Protein AF-A0A4Y2WG65-F1 (afdb_monomer)

Solvent-accessible surface area (backbone atoms only — not comparable to full-atom values): 9392 Å² total; per-residue (Å²): 101,80,72,43,67,77,36,54,84,44,70,82,43,37,71,48,78,47,67,72,40,64,34,44,64,49,28,68,67,47,48,74,24,50,44,55,61,26,27,33,40,37,37,34,46,20,55,28,43,44,71,36,76,48,39,38,38,76,36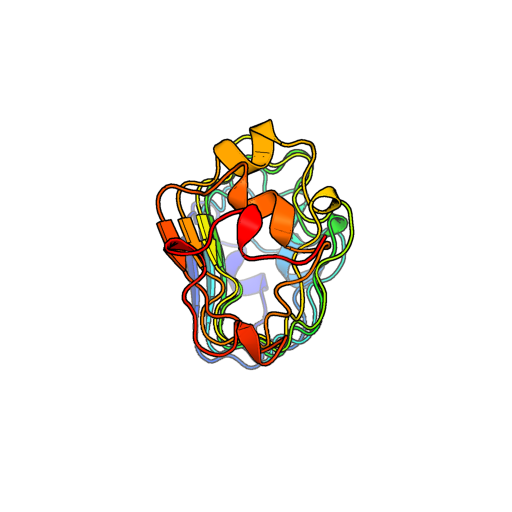,77,49,32,34,33,45,32,50,24,46,34,45,27,46,66,73,62,48,55,29,45,27,89,66,30,70,21,34,38,42,35,42,26,38,31,47,29,44,59,62,47,73,43,48,56,39,56,38,90,46,34,30,34,44,34,45,26,38,26,46,31,34,52,59,46,72,56,20,33,76,45,74,71,56,48,60,51,22,41,34,40,34,39,35,66,24,59,22,39,56,41,75,59,34,42,66,48,50,80,46,64,31,86,38,47,43,27,37,22,58,24,51,79,94,42,43,73,41,44,55,70,79,52,50,57,85,78,43,95,114

Structure (mmCIF, N/CA/C/O backbone):
data_AF-A0A4Y2WG65-F1
#
_entry.id   AF-A0A4Y2WG65-F1
#
loop_
_atom_site.group_PDB
_atom_site.id
_atom_site.type_symbol
_atom_site.label_atom_id
_atom_site.label_alt_id
_atom_site.label_comp_id
_atom_site.label_asym_id
_atom_site.label_entity_id
_atom_site.label_seq_id
_atom_site.pdbx_PDB_ins_code
_atom_site.Cartn_x
_atom_site.Cartn_y
_atom_site.Cartn_z
_atom_site.occupancy
_atom_site.B_iso_or_equiv
_atom_site.auth_seq_id
_atom_site.auth_comp_id
_atom_site.auth_asym_id
_atom_site.auth_atom_id
_atom_site.pdbx_PDB_model_num
ATOM 1 N N . GLY A 1 1 ? 13.482 -20.036 -9.048 1.00 67.88 1 GLY A N 1
ATOM 2 C CA . GLY A 1 1 ? 13.347 -18.568 -9.155 1.00 67.88 1 GLY A CA 1
ATOM 3 C C . GLY A 1 1 ? 13.222 -18.194 -10.617 1.00 67.88 1 GLY A C 1
ATOM 4 O O . GLY A 1 1 ? 13.343 -19.084 -11.448 1.00 67.88 1 GLY A O 1
ATOM 5 N N . ILE A 1 2 ? 12.983 -16.919 -10.921 1.00 83.75 2 ILE A N 1
ATOM 6 C CA . ILE A 1 2 ? 12.997 -16.396 -12.296 1.00 83.75 2 ILE A CA 1
ATOM 7 C C . ILE A 1 2 ? 14.340 -15.715 -12.554 1.00 83.75 2 ILE A C 1
ATOM 9 O O . ILE A 1 2 ? 14.855 -15.025 -11.679 1.00 83.75 2 ILE A O 1
ATOM 13 N N . PHE A 1 3 ? 14.881 -15.908 -13.754 1.00 91.06 3 PHE A N 1
ATOM 14 C CA . PHE A 1 3 ? 16.016 -15.151 -14.272 1.00 91.06 3 PHE A CA 1
ATOM 15 C C . PHE A 1 3 ? 15.481 -13.978 -15.094 1.00 91.06 3 PHE A C 1
ATOM 17 O O . PHE A 1 3 ? 14.974 -14.170 -16.200 1.00 91.06 3 PHE A O 1
ATOM 24 N N . TRP A 1 4 ? 15.541 -12.766 -14.541 1.00 94.44 4 TRP A N 1
ATOM 25 C CA . TRP A 1 4 ? 14.927 -11.582 -15.153 1.00 94.44 4 TRP A CA 1
ATOM 26 C C . TRP A 1 4 ? 15.575 -11.148 -16.471 1.00 94.44 4 TRP A C 1
ATOM 28 O O . TRP A 1 4 ? 14.949 -10.396 -17.211 1.00 94.44 4 TRP A O 1
ATOM 38 N N . GLN A 1 5 ? 16.752 -11.683 -16.815 1.00 95.19 5 GLN A N 1
ATOM 39 C CA . GLN A 1 5 ? 17.405 -11.528 -18.122 1.00 95.19 5 GLN A CA 1
ATOM 40 C C . GLN A 1 5 ? 16.461 -11.822 -19.296 1.00 95.19 5 GLN A C 1
ATOM 42 O O . GLN A 1 5 ? 16.583 -11.216 -20.355 1.00 95.19 5 GLN A O 1
ATOM 47 N N . ILE A 1 6 ? 15.474 -12.705 -19.107 1.00 94.25 6 ILE A N 1
ATOM 48 C CA . ILE A 1 6 ? 14.465 -13.011 -20.130 1.00 94.25 6 ILE A CA 1
ATOM 49 C C . ILE A 1 6 ? 13.657 -11.779 -20.580 1.00 94.25 6 ILE A C 1
ATOM 51 O O . ILE A 1 6 ? 13.090 -11.776 -21.669 1.00 94.25 6 ILE A O 1
ATOM 55 N N . LEU A 1 7 ? 13.607 -10.724 -19.761 1.00 95.75 7 LEU A N 1
ATOM 56 C CA . LEU A 1 7 ? 12.921 -9.473 -20.079 1.00 95.75 7 LEU A CA 1
ATOM 57 C C . LEU A 1 7 ? 13.763 -8.525 -20.938 1.00 95.75 7 LEU A C 1
ATOM 59 O O . LEU A 1 7 ? 13.217 -7.581 -21.507 1.00 95.75 7 LEU A O 1
ATOM 63 N N . GLU A 1 8 ? 15.069 -8.764 -21.064 1.00 93.12 8 GLU A N 1
ATOM 64 C CA . GLU A 1 8 ? 15.990 -7.870 -21.760 1.00 93.12 8 GLU A CA 1
ATOM 65 C C . GLU A 1 8 ? 15.583 -7.543 -23.210 1.00 93.12 8 GLU A C 1
ATOM 67 O O . GLU A 1 8 ? 15.622 -6.358 -23.558 1.00 93.12 8 GLU A O 1
ATOM 72 N N . PRO A 1 9 ? 15.135 -8.493 -24.058 1.00 95.81 9 PRO A N 1
ATOM 73 C CA . PRO A 1 9 ? 14.692 -8.163 -25.414 1.00 95.81 9 PRO A CA 1
ATOM 74 C C . PRO A 1 9 ? 13.318 -7.471 -25.459 1.00 95.81 9 PRO A C 1
ATOM 76 O O . PRO A 1 9 ? 12.958 -6.882 -26.478 1.00 95.81 9 PRO A O 1
ATOM 79 N N . LEU A 1 10 ? 12.537 -7.493 -24.374 1.00 96.06 10 LEU A N 1
ATOM 80 C CA . LEU A 1 10 ? 11.144 -7.031 -24.344 1.00 96.06 10 LEU A CA 1
ATOM 81 C C . LEU A 1 10 ? 11.034 -5.520 -24.083 1.00 96.06 10 LEU A C 1
ATOM 83 O O . LEU A 1 10 ? 10.338 -5.076 -23.172 1.00 96.06 10 LEU A O 1
ATOM 87 N N . LYS A 1 11 ? 11.706 -4.695 -24.891 1.00 92.50 11 LYS A N 1
ATOM 88 C CA . LYS A 1 11 ? 11.804 -3.235 -24.668 1.00 92.50 11 LYS A CA 1
ATOM 89 C C . LYS A 1 11 ? 10.451 -2.506 -24.656 1.00 92.50 11 LYS A C 1
ATOM 91 O O . LYS A 1 11 ? 10.316 -1.467 -24.013 1.00 92.50 11 LYS A O 1
ATOM 96 N N . SER A 1 12 ? 9.442 -3.063 -25.325 1.00 95.88 12 SER A N 1
ATOM 97 C CA . SER A 1 12 ? 8.088 -2.496 -25.393 1.00 95.88 12 SER A CA 1
ATOM 98 C C . SER A 1 12 ? 7.135 -3.027 -24.316 1.00 95.88 12 SER A C 1
ATOM 100 O O . SER A 1 12 ? 5.961 -2.666 -24.320 1.00 95.88 12 SER A O 1
ATOM 102 N N . LEU A 1 13 ? 7.598 -3.875 -23.391 1.00 97.81 13 LEU A N 1
ATOM 103 C CA . LEU A 1 13 ? 6.740 -4.438 -22.348 1.00 97.81 13 LEU A CA 1
ATOM 104 C C . LEU A 1 13 ? 6.189 -3.329 -21.439 1.00 97.81 13 LEU A C 1
ATOM 106 O O . LEU A 1 13 ? 6.946 -2.519 -20.905 1.00 97.81 13 LEU A O 1
ATOM 110 N N . ARG A 1 14 ? 4.865 -3.307 -21.267 1.00 98.31 14 ARG A N 1
ATOM 111 C CA . ARG A 1 14 ? 4.145 -2.387 -20.365 1.00 98.31 14 ARG A CA 1
ATOM 112 C C . ARG A 1 14 ? 3.489 -3.107 -19.196 1.00 98.31 14 ARG A C 1
ATOM 114 O O . ARG A 1 14 ? 3.361 -2.542 -18.119 1.00 98.31 14 ARG A O 1
ATOM 121 N N . ILE A 1 15 ? 3.101 -4.361 -19.396 1.00 98.50 15 ILE A N 1
ATOM 122 C CA . ILE A 1 15 ? 2.395 -5.165 -18.404 1.00 98.50 15 ILE A CA 1
ATOM 123 C C . ILE A 1 15 ? 3.176 -6.455 -18.213 1.00 98.50 15 ILE A C 1
ATOM 125 O O . ILE A 1 15 ? 3.419 -7.182 -19.175 1.00 98.50 15 ILE A O 1
ATOM 129 N N . LEU A 1 16 ? 3.556 -6.737 -16.972 1.00 97.88 16 LEU A N 1
ATOM 130 C CA . LEU A 1 16 ? 4.229 -7.967 -16.588 1.00 97.88 16 LEU A CA 1
ATOM 131 C C . LEU A 1 16 ? 3.431 -8.642 -15.479 1.00 97.88 16 LEU A C 1
ATOM 133 O O . LEU A 1 16 ? 3.356 -8.136 -14.360 1.00 97.88 16 LEU A O 1
ATOM 137 N N . ASN A 1 17 ? 2.881 -9.812 -15.795 1.00 96.88 17 ASN A N 1
ATOM 138 C CA . ASN A 1 17 ? 2.203 -10.661 -14.829 1.00 96.88 17 ASN A CA 1
ATOM 139 C C . ASN A 1 17 ? 2.999 -11.953 -14.647 1.00 96.88 17 ASN A C 1
ATOM 141 O O . ASN A 1 17 ? 3.321 -12.636 -15.619 1.00 96.88 17 ASN A O 1
ATOM 145 N N . VAL A 1 18 ? 3.303 -12.289 -13.401 1.00 95.25 18 VAL A N 1
ATOM 146 C CA . VAL A 1 18 ? 4.070 -13.473 -13.021 1.00 95.25 18 VAL A CA 1
ATOM 147 C C . VAL A 1 18 ? 3.280 -14.240 -11.975 1.00 95.25 18 VAL A C 1
ATOM 149 O O . VAL A 1 18 ? 2.983 -13.718 -10.902 1.00 95.25 18 VAL A O 1
ATOM 152 N N . TYR A 1 19 ? 2.967 -15.495 -12.282 1.00 94.62 19 TYR A N 1
ATOM 153 C CA . TYR A 1 19 ? 2.135 -16.353 -11.444 1.00 94.62 19 TYR A CA 1
ATOM 154 C C . TYR A 1 19 ? 2.920 -17.564 -10.952 1.00 94.62 19 TYR A C 1
ATOM 156 O O . TYR A 1 19 ? 3.734 -18.100 -11.701 1.00 94.62 19 TYR A O 1
ATOM 164 N N . PHE A 1 20 ? 2.659 -18.004 -9.720 1.00 88.44 20 PHE A N 1
ATOM 165 C CA . PHE A 1 20 ? 3.070 -19.310 -9.182 1.00 88.44 20 PHE A CA 1
ATOM 166 C C . PHE A 1 20 ? 4.555 -19.634 -9.387 1.00 88.44 20 PHE A C 1
ATOM 168 O O . PHE A 1 20 ? 4.934 -20.696 -9.874 1.00 88.44 20 PHE A O 1
ATOM 175 N N . ASN A 1 21 ? 5.412 -18.684 -9.017 1.00 86.56 21 ASN A N 1
ATOM 176 C CA . ASN A 1 21 ? 6.859 -18.810 -9.135 1.00 86.56 21 ASN A CA 1
ATOM 177 C C . ASN A 1 21 ? 7.539 -18.775 -7.764 1.00 86.56 21 ASN A C 1
ATOM 179 O O . ASN A 1 21 ? 7.095 -18.106 -6.836 1.00 86.56 21 ASN A O 1
ATOM 183 N N . SER A 1 22 ? 8.702 -19.413 -7.642 1.00 89.62 22 SER A N 1
ATOM 184 C CA . SER A 1 22 ? 9.483 -19.414 -6.393 1.00 89.62 22 SER A CA 1
ATOM 185 C C . SER A 1 22 ? 10.349 -18.154 -6.225 1.00 89.62 22 SER A C 1
ATOM 187 O O . SER A 1 22 ? 11.514 -18.248 -5.827 1.00 89.62 22 SER A O 1
ATOM 189 N N . ILE A 1 23 ? 9.838 -16.975 -6.600 1.00 92.69 23 ILE A N 1
ATOM 190 C CA . ILE A 1 23 ? 10.512 -15.699 -6.317 1.00 92.69 23 ILE A CA 1
ATOM 191 C C . ILE A 1 23 ? 10.419 -15.472 -4.811 1.00 92.69 23 ILE A C 1
ATOM 193 O O . ILE A 1 23 ? 9.325 -15.396 -4.272 1.00 92.69 23 ILE A O 1
ATOM 197 N N . LYS A 1 24 ? 11.566 -15.400 -4.132 1.00 93.81 24 LYS A N 1
ATOM 198 C CA . LYS A 1 24 ? 11.634 -15.156 -2.679 1.00 93.81 24 LYS A CA 1
ATOM 199 C C . LYS A 1 24 ? 11.940 -13.701 -2.344 1.00 93.81 24 LYS A C 1
ATOM 201 O O . LYS A 1 24 ? 11.516 -13.208 -1.303 1.00 93.81 24 LYS A O 1
ATOM 206 N N . THR A 1 25 ? 12.667 -13.026 -3.224 1.00 94.75 25 THR A N 1
ATOM 207 C CA . THR A 1 25 ? 13.089 -11.639 -3.060 1.00 94.75 25 THR A CA 1
ATOM 208 C C . THR A 1 25 ? 13.001 -10.957 -4.412 1.00 94.75 25 THR A C 1
ATOM 210 O O . THR A 1 25 ? 13.464 -11.527 -5.397 1.00 94.75 25 THR A O 1
ATOM 213 N N . LEU A 1 26 ? 12.438 -9.752 -4.445 1.00 95.50 26 LEU A N 1
ATOM 214 C CA . LEU A 1 26 ? 12.525 -8.859 -5.597 1.00 95.50 26 LEU A CA 1
ATOM 215 C C . LEU A 1 26 ? 13.553 -7.768 -5.290 1.00 95.50 26 LEU A C 1
ATOM 217 O O . LEU A 1 26 ? 13.511 -7.181 -4.206 1.00 95.50 26 LEU A O 1
ATOM 221 N N . GLY A 1 27 ? 14.495 -7.523 -6.195 1.00 96.00 27 GLY A N 1
ATOM 222 C CA . GLY A 1 27 ? 15.556 -6.554 -5.953 1.00 96.00 27 GLY A CA 1
ATOM 223 C C . GLY A 1 27 ? 16.284 -6.123 -7.215 1.00 96.00 27 GLY A C 1
ATOM 224 O O . GLY A 1 27 ? 15.684 -5.983 -8.279 1.00 96.00 27 GLY A O 1
ATOM 225 N N . LYS A 1 28 ? 17.594 -5.897 -7.070 1.00 94.44 28 LYS A N 1
ATOM 226 C CA . LYS A 1 28 ? 18.449 -5.337 -8.122 1.00 94.44 28 LYS A CA 1
ATOM 227 C C . LYS A 1 28 ? 18.422 -6.162 -9.410 1.00 94.44 28 LYS A C 1
ATOM 229 O O . LYS A 1 28 ? 18.434 -5.586 -10.483 1.00 94.44 28 LYS A O 1
ATOM 234 N N . ASP A 1 29 ? 18.329 -7.483 -9.306 1.00 94.25 29 ASP A N 1
ATOM 235 C CA . ASP A 1 29 ? 18.196 -8.383 -10.452 1.00 94.25 29 ASP A CA 1
ATOM 236 C C . ASP A 1 29 ? 16.967 -8.041 -11.308 1.00 94.25 29 ASP A C 1
ATOM 238 O O . ASP A 1 29 ? 17.079 -7.876 -12.516 1.00 94.25 29 ASP A O 1
ATOM 242 N N . PHE A 1 30 ? 15.802 -7.842 -10.695 1.00 96.06 30 PHE A N 1
ATOM 243 C CA . PHE A 1 30 ? 14.622 -7.363 -11.413 1.00 96.06 30 PHE A CA 1
ATOM 244 C C . PHE A 1 30 ? 14.842 -5.951 -11.955 1.00 96.06 30 PHE A C 1
ATOM 246 O O . PHE A 1 30 ? 14.545 -5.673 -13.116 1.00 96.06 30 PHE A O 1
ATOM 253 N N . THR A 1 31 ? 15.383 -5.054 -11.128 1.00 95.75 31 THR A N 1
ATOM 254 C CA . THR A 1 31 ? 15.629 -3.663 -11.513 1.00 95.75 31 THR A CA 1
ATOM 255 C C . THR A 1 31 ? 16.570 -3.548 -12.712 1.00 95.75 31 THR A C 1
ATOM 257 O O . THR A 1 31 ? 16.357 -2.668 -13.542 1.00 95.75 31 THR A O 1
ATOM 260 N N . ASP A 1 32 ? 17.580 -4.399 -12.838 1.00 95.56 32 ASP A N 1
ATOM 261 C CA . ASP A 1 32 ? 18.566 -4.325 -13.917 1.00 95.56 32 ASP A CA 1
ATOM 262 C C . ASP A 1 32 ? 17.967 -4.736 -15.272 1.00 95.56 32 ASP A C 1
ATOM 264 O O . ASP A 1 32 ? 18.283 -4.118 -16.288 1.00 95.56 32 ASP A O 1
ATOM 268 N N . TYR A 1 33 ? 17.072 -5.730 -15.294 1.00 96.25 33 TYR A N 1
ATOM 269 C CA . TYR A 1 33 ? 16.574 -6.310 -16.549 1.00 96.25 33 TYR A CA 1
ATOM 270 C C . TYR A 1 33 ? 15.149 -5.894 -16.930 1.00 96.25 33 TYR A C 1
ATOM 272 O O . TYR A 1 33 ? 14.799 -5.932 -18.112 1.00 96.25 33 TYR A O 1
ATOM 280 N N . ALA A 1 34 ? 14.309 -5.489 -15.974 1.00 96.62 34 ALA A N 1
ATOM 281 C CA . ALA A 1 34 ? 12.930 -5.127 -16.277 1.00 96.62 34 ALA A CA 1
ATOM 282 C C . ALA A 1 34 ? 12.838 -3.758 -16.997 1.00 96.62 34 ALA A C 1
ATOM 284 O O . ALA A 1 34 ? 13.456 -2.779 -16.552 1.00 96.62 34 ALA A O 1
ATOM 285 N N . PRO A 1 35 ? 12.034 -3.652 -18.076 1.00 96.00 35 PRO A N 1
ATOM 286 C CA . PRO A 1 35 ? 11.866 -2.418 -18.845 1.00 96.00 35 PRO A CA 1
ATOM 287 C C . PRO A 1 35 ? 11.354 -1.246 -18.001 1.00 96.00 35 PRO A C 1
ATOM 289 O O . PRO A 1 35 ? 10.401 -1.383 -17.239 1.00 96.00 35 PRO A O 1
ATOM 292 N N . LYS A 1 36 ? 11.955 -0.059 -18.162 1.00 95.06 36 LYS A N 1
ATOM 293 C CA . LYS A 1 36 ? 11.573 1.156 -17.407 1.00 95.06 36 LYS A CA 1
ATOM 294 C C . LYS A 1 36 ? 10.241 1.765 -17.828 1.00 95.06 36 LYS A C 1
ATOM 296 O O . LYS A 1 36 ? 9.667 2.550 -17.082 1.00 95.06 36 LYS A O 1
ATOM 301 N N . GLU A 1 37 ? 9.733 1.333 -18.973 1.00 96.69 37 GLU A N 1
ATOM 302 C CA . GLU A 1 37 ? 8.406 1.681 -19.466 1.00 96.69 37 GLU A CA 1
ATOM 303 C C . GLU A 1 37 ? 7.287 0.836 -18.837 1.00 96.69 37 GLU A C 1
ATOM 305 O O . GLU A 1 37 ? 6.136 0.966 -19.239 1.00 96.69 37 GLU A O 1
ATOM 310 N N . LEU A 1 38 ? 7.592 -0.053 -17.882 1.00 98.19 38 LEU A N 1
ATOM 311 C CA . LEU A 1 38 ? 6.577 -0.887 -17.247 1.00 98.19 38 LEU A CA 1
ATOM 312 C C . LEU A 1 38 ? 5.524 -0.022 -16.534 1.00 98.19 38 LEU A C 1
ATOM 314 O O . LEU A 1 38 ? 5.844 0.803 -15.680 1.00 98.19 38 LEU A O 1
ATOM 318 N N . GLU A 1 39 ? 4.263 -0.254 -16.877 1.00 98.62 39 GLU A N 1
ATOM 319 C CA . GLU A 1 39 ? 3.083 0.423 -16.338 1.00 98.62 39 GLU A CA 1
ATOM 320 C C . GLU A 1 39 ? 2.377 -0.441 -15.292 1.00 98.62 39 GLU A C 1
ATOM 322 O O . GLU A 1 39 ? 1.809 0.075 -14.331 1.00 98.62 39 GLU A O 1
ATOM 327 N N . GLN A 1 40 ? 2.414 -1.766 -15.442 1.00 98.75 40 GLN A N 1
ATOM 328 C CA . GLN A 1 40 ? 1.771 -2.683 -14.508 1.00 98.75 40 GLN A CA 1
ATOM 329 C C . GLN A 1 40 ? 2.672 -3.868 -14.187 1.00 98.75 40 GLN A C 1
ATOM 331 O O . GLN A 1 40 ? 3.164 -4.558 -15.083 1.00 98.75 40 GLN A O 1
ATOM 336 N N . LEU A 1 41 ? 2.829 -4.129 -12.894 1.00 98.12 41 LEU A N 1
ATOM 337 C CA . LEU A 1 41 ? 3.488 -5.314 -12.371 1.00 98.12 41 LEU A CA 1
ATOM 338 C C . LEU A 1 41 ? 2.514 -6.078 -11.479 1.00 98.12 41 LEU A C 1
ATOM 340 O O . LEU A 1 41 ? 2.007 -5.519 -10.506 1.00 98.12 41 LEU A O 1
ATOM 344 N N . ALA A 1 42 ? 2.298 -7.355 -11.776 1.00 98.00 42 ALA A N 1
ATOM 345 C CA . ALA A 1 42 ? 1.604 -8.271 -10.884 1.00 98.00 42 ALA A CA 1
ATOM 346 C C . ALA A 1 42 ? 2.461 -9.508 -10.611 1.00 98.00 42 ALA A C 1
ATOM 348 O O . ALA A 1 42 ? 2.810 -10.252 -11.526 1.00 98.00 42 ALA A O 1
ATOM 349 N N . LEU A 1 43 ? 2.769 -9.741 -9.341 1.00 96.56 43 LEU A N 1
ATOM 350 C CA . LEU A 1 43 ? 3.346 -10.976 -8.832 1.00 96.56 43 LEU A CA 1
ATOM 351 C C . LEU A 1 43 ? 2.270 -11.665 -7.993 1.00 96.56 43 LEU A C 1
ATOM 353 O O . LEU A 1 43 ? 1.856 -11.122 -6.973 1.00 96.56 43 LEU A O 1
ATOM 357 N N . TYR A 1 44 ? 1.808 -12.837 -8.417 1.00 96.38 44 TYR A N 1
ATOM 358 C CA . TYR A 1 44 ? 0.754 -13.576 -7.722 1.00 96.38 44 TYR A CA 1
ATOM 359 C C . TYR A 1 44 ? 1.214 -14.983 -7.365 1.00 96.38 44 TYR A C 1
ATOM 361 O O . TYR A 1 44 ? 1.773 -15.695 -8.204 1.00 96.38 44 TYR A O 1
ATOM 369 N N . GLY A 1 45 ? 0.976 -15.406 -6.125 1.00 93.25 45 GLY A N 1
ATOM 370 C CA . GLY A 1 45 ? 1.375 -16.744 -5.685 1.00 93.25 45 GLY A CA 1
ATOM 371 C C . GLY A 1 45 ? 2.893 -16.918 -5.728 1.00 93.25 45 GLY A C 1
ATOM 372 O O . GLY A 1 45 ? 3.393 -18.002 -6.028 1.00 93.25 45 GLY A O 1
ATOM 373 N N . THR A 1 46 ? 3.633 -15.824 -5.528 1.00 88.00 46 THR A N 1
ATOM 374 C CA . THR A 1 46 ? 5.094 -15.855 -5.466 1.00 88.00 46 THR A CA 1
ATOM 375 C C . THR A 1 46 ? 5.510 -15.968 -4.012 1.00 88.00 46 THR A C 1
ATOM 377 O O . THR A 1 46 ? 4.957 -15.274 -3.170 1.00 88.00 46 THR A O 1
ATOM 380 N N . GLU A 1 47 ? 6.495 -16.800 -3.672 1.00 92.88 47 GLU A N 1
ATOM 381 C CA . GLU A 1 47 ? 6.974 -16.933 -2.282 1.00 92.88 47 GLU A CA 1
ATOM 382 C C . GLU A 1 47 ? 7.718 -15.683 -1.749 1.00 92.88 47 GLU A C 1
ATOM 384 O O . GLU A 1 47 ? 8.624 -15.796 -0.916 1.00 92.88 47 GLU A O 1
ATOM 389 N N . THR A 1 48 ? 7.373 -14.493 -2.245 1.00 95.38 48 THR A N 1
ATOM 390 C CA . THR A 1 48 ? 8.080 -13.236 -2.046 1.00 95.38 48 THR A CA 1
ATOM 391 C C . THR A 1 48 ? 7.994 -12.840 -0.581 1.00 95.38 48 THR A C 1
ATOM 393 O O . THR A 1 48 ? 6.929 -12.504 -0.073 1.00 95.38 48 THR A O 1
ATOM 396 N N . LYS A 1 49 ? 9.138 -12.894 0.100 1.00 95.56 49 LYS A N 1
ATOM 397 C CA . LYS A 1 49 ? 9.316 -12.520 1.507 1.00 95.56 49 LYS A CA 1
ATOM 398 C C . LYS A 1 49 ? 9.745 -11.071 1.676 1.00 95.56 49 LYS A C 1
ATOM 400 O O . LYS A 1 49 ? 9.483 -10.475 2.713 1.00 95.56 49 LYS A O 1
ATOM 405 N N . SER A 1 50 ? 10.442 -10.516 0.685 1.00 96.00 50 SER A N 1
ATOM 406 C CA . SER A 1 50 ? 10.928 -9.138 0.743 1.00 96.00 50 SER A CA 1
ATOM 407 C C . SER A 1 50 ? 11.040 -8.501 -0.637 1.00 96.00 50 SER A C 1
ATOM 409 O O . SER A 1 50 ? 11.350 -9.172 -1.624 1.00 96.00 50 SER A O 1
ATOM 411 N N . ILE A 1 51 ? 10.835 -7.190 -0.672 1.00 97.62 51 ILE A N 1
ATOM 412 C CA . ILE A 1 51 ? 11.164 -6.315 -1.796 1.00 97.62 51 ILE A CA 1
ATOM 413 C C . ILE A 1 51 ? 12.288 -5.413 -1.298 1.00 97.62 51 ILE A C 1
ATOM 415 O O . ILE A 1 51 ? 12.171 -4.818 -0.227 1.00 97.62 51 ILE A O 1
ATOM 419 N N . LYS A 1 52 ? 13.411 -5.368 -2.011 1.00 97.56 52 LYS A N 1
ATOM 420 C CA . LYS A 1 52 ? 14.567 -4.578 -1.578 1.00 97.56 52 LYS A CA 1
ATOM 421 C C . LYS A 1 52 ? 14.300 -3.074 -1.754 1.00 97.56 52 LYS A C 1
ATOM 423 O O . LYS A 1 52 ? 13.584 -2.693 -2.685 1.00 97.56 52 LYS A O 1
ATOM 428 N N . PRO A 1 53 ? 14.901 -2.213 -0.917 1.00 96.81 53 PRO A N 1
ATOM 429 C CA . PRO A 1 53 ? 14.907 -0.770 -1.139 1.00 96.81 53 PRO A CA 1
ATOM 430 C C . PRO A 1 53 ? 15.291 -0.405 -2.574 1.00 96.81 53 PRO A C 1
ATOM 432 O O . PRO A 1 53 ? 16.175 -1.027 -3.166 1.00 96.81 53 PRO A O 1
ATOM 435 N N . GLY A 1 54 ? 14.608 0.579 -3.149 1.00 95.62 54 GLY A N 1
ATOM 436 C CA . GLY A 1 54 ? 14.872 1.079 -4.494 1.00 95.62 54 GLY A CA 1
ATOM 437 C C . GLY A 1 54 ? 14.405 0.176 -5.638 1.00 95.62 54 GLY A C 1
ATOM 438 O O . GLY A 1 54 ? 14.543 0.578 -6.793 1.00 95.62 54 GLY A O 1
ATOM 439 N N . THR A 1 55 ? 13.823 -1.001 -5.360 1.00 97.69 55 THR A N 1
ATOM 440 C CA . THR A 1 55 ? 13.435 -1.973 -6.404 1.00 97.69 55 THR A CA 1
ATOM 441 C C . THR A 1 55 ? 12.576 -1.342 -7.498 1.00 97.69 55 THR A C 1
ATOM 443 O O . THR A 1 55 ? 12.808 -1.619 -8.676 1.00 97.69 55 THR A O 1
ATOM 446 N N . PHE A 1 56 ? 11.628 -0.466 -7.139 1.00 97.31 56 PHE A N 1
ATOM 447 C CA . PHE A 1 56 ? 10.765 0.217 -8.103 1.00 97.31 56 PHE A CA 1
ATOM 448 C C . PHE A 1 56 ? 11.149 1.677 -8.359 1.00 97.31 56 PHE A C 1
ATOM 450 O O . PHE A 1 56 ? 10.493 2.315 -9.175 1.00 97.31 56 PHE A O 1
ATOM 457 N N . ALA A 1 57 ? 12.199 2.216 -7.731 1.00 94.00 57 ALA A N 1
ATOM 458 C CA . ALA A 1 57 ? 12.473 3.659 -7.711 1.00 94.00 57 ALA A CA 1
ATOM 459 C C . ALA A 1 57 ? 12.546 4.305 -9.108 1.00 94.00 57 ALA A C 1
ATOM 461 O O . ALA A 1 57 ? 12.055 5.413 -9.305 1.00 94.00 57 ALA A O 1
ATOM 462 N N . ASN A 1 58 ? 13.095 3.582 -10.090 1.00 94.44 58 ASN A N 1
ATOM 463 C CA . ASN A 1 58 ? 13.293 4.079 -11.455 1.00 94.44 58 ASN A CA 1
ATOM 464 C C . ASN A 1 58 ? 12.148 3.733 -12.426 1.00 94.44 58 ASN A C 1
ATOM 466 O O . ASN A 1 58 ? 12.252 4.019 -13.617 1.00 94.44 58 ASN A O 1
ATOM 470 N N . PHE A 1 59 ? 11.069 3.104 -11.958 1.00 97.19 59 PHE A N 1
ATOM 471 C CA . PHE A 1 59 ? 9.926 2.720 -12.789 1.00 97.19 59 PHE A CA 1
ATOM 472 C C . PHE A 1 59 ? 8.829 3.786 -12.703 1.00 97.19 59 PHE A C 1
ATOM 474 O O . PHE A 1 59 ? 7.772 3.600 -12.102 1.00 97.19 59 PHE A O 1
ATOM 481 N N . THR A 1 60 ? 9.107 4.948 -13.290 1.00 96.06 60 THR A N 1
ATOM 482 C CA . THR A 1 60 ? 8.274 6.158 -13.168 1.00 96.06 60 THR A CA 1
ATOM 483 C C . THR A 1 60 ? 6.940 6.080 -13.915 1.00 96.06 60 THR A C 1
ATOM 485 O O . THR A 1 60 ? 6.075 6.930 -13.699 1.00 96.06 60 THR A O 1
ATOM 488 N N . LYS A 1 61 ? 6.771 5.071 -14.778 1.00 98.00 61 LYS A N 1
ATOM 489 C CA . LYS A 1 61 ? 5.537 4.780 -15.520 1.00 98.00 61 LYS A CA 1
ATOM 490 C C . LYS A 1 61 ? 4.590 3.832 -14.783 1.00 98.00 61 LYS A C 1
ATOM 492 O O . LYS A 1 61 ? 3.458 3.684 -15.231 1.00 98.00 61 LYS A O 1
ATOM 497 N N . LEU A 1 62 ? 5.020 3.223 -13.670 1.00 98.44 62 LEU A N 1
ATOM 498 C CA . LEU A 1 62 ? 4.182 2.283 -12.928 1.00 98.44 62 LEU A CA 1
ATOM 499 C C . LEU A 1 62 ? 2.910 2.962 -12.435 1.00 98.44 62 LEU A C 1
ATOM 501 O O . LEU A 1 62 ? 2.936 3.897 -11.635 1.00 98.44 62 LEU A O 1
ATOM 505 N N . ASP A 1 63 ? 1.799 2.411 -12.891 1.00 98.75 63 ASP A N 1
ATOM 506 C CA . ASP A 1 63 ? 0.457 2.752 -12.479 1.00 98.75 63 ASP A CA 1
ATOM 507 C C . ASP A 1 63 ? -0.115 1.732 -11.489 1.00 98.75 63 ASP A C 1
ATOM 509 O O . ASP A 1 63 ? -0.846 2.092 -10.563 1.00 98.75 63 ASP A O 1
ATOM 513 N N . LYS A 1 64 ? 0.256 0.458 -11.657 1.00 98.81 64 LYS A N 1
ATOM 514 C CA . LYS A 1 64 ? -0.203 -0.647 -10.814 1.00 98.81 64 LYS A CA 1
ATOM 515 C C . LYS A 1 64 ? 0.957 -1.501 -10.325 1.00 98.81 64 LYS A C 1
ATOM 517 O O . LYS A 1 64 ? 1.747 -2.006 -11.123 1.00 98.81 64 LYS A O 1
ATOM 522 N N . ILE A 1 65 ? 0.987 -1.737 -9.017 1.00 98.62 65 ILE A N 1
ATOM 523 C CA . ILE A 1 65 ? 1.846 -2.738 -8.383 1.00 98.62 65 ILE A CA 1
ATOM 524 C C . ILE A 1 65 ? 0.948 -3.680 -7.587 1.00 98.62 65 ILE A C 1
ATOM 526 O O . ILE A 1 65 ? 0.226 -3.251 -6.687 1.00 98.62 65 ILE A O 1
ATOM 530 N N . ALA A 1 66 ? 0.990 -4.961 -7.931 1.00 98.62 66 ALA A N 1
ATOM 531 C CA . ALA A 1 66 ? 0.333 -6.027 -7.195 1.00 98.62 66 ALA A CA 1
ATOM 532 C C . ALA A 1 66 ? 1.367 -7.077 -6.785 1.00 98.62 66 ALA A C 1
ATOM 534 O O . ALA A 1 66 ? 2.058 -7.631 -7.641 1.00 98.62 66 ALA A O 1
ATOM 535 N N . VAL A 1 67 ? 1.481 -7.350 -5.489 1.00 98.00 67 VAL A N 1
ATOM 536 C CA . VAL A 1 67 ? 2.281 -8.456 -4.951 1.00 98.00 67 VAL A CA 1
ATOM 537 C C . VAL A 1 67 ? 1.395 -9.230 -3.988 1.00 98.00 67 VAL A C 1
ATOM 539 O O . VAL A 1 67 ? 1.400 -8.990 -2.783 1.00 98.00 67 VAL A O 1
ATOM 542 N N . ASP A 1 68 ? 0.603 -10.130 -4.557 1.00 98.19 68 ASP A N 1
ATOM 543 C CA . ASP A 1 68 ? -0.490 -10.827 -3.885 1.00 98.19 68 ASP A CA 1
ATOM 544 C C . ASP A 1 68 ? -0.147 -12.308 -3.649 1.00 98.19 68 ASP A C 1
ATOM 546 O O . ASP A 1 68 ? 0.644 -12.904 -4.392 1.00 98.19 68 ASP A O 1
ATOM 550 N N . ALA A 1 69 ? -0.778 -12.919 -2.642 1.00 97.38 69 ALA A N 1
ATOM 551 C CA . ALA A 1 69 ? -0.594 -14.331 -2.284 1.00 97.38 69 ALA A CA 1
ATOM 552 C C . ALA A 1 69 ? 0.892 -14.678 -2.070 1.00 97.38 69 ALA A C 1
ATOM 554 O O . ALA A 1 69 ? 1.447 -15.601 -2.676 1.00 97.38 69 ALA A O 1
ATOM 555 N N . GLY A 1 70 ? 1.554 -13.863 -1.248 1.00 95.75 70 GLY A N 1
ATOM 556 C CA . GLY A 1 70 ? 2.981 -13.934 -0.974 1.00 95.75 70 GLY A CA 1
ATOM 557 C C . GLY A 1 70 ? 3.317 -14.232 0.482 1.00 95.75 70 GLY A C 1
ATOM 558 O O . GLY A 1 70 ? 2.552 -14.832 1.238 1.00 95.75 70 GLY A O 1
ATOM 559 N N . LYS A 1 71 ? 4.530 -13.850 0.887 1.00 96.94 71 LYS A N 1
ATOM 560 C CA . LYS A 1 71 ? 5.042 -14.021 2.257 1.00 96.94 71 LYS A CA 1
ATOM 561 C C . LYS A 1 71 ? 5.619 -12.711 2.804 1.00 96.94 71 LYS A C 1
ATOM 563 O O . LYS A 1 71 ? 6.465 -12.756 3.697 1.00 96.94 71 LYS A O 1
ATOM 568 N N . LEU A 1 72 ? 5.201 -11.560 2.265 1.00 97.81 72 LEU A N 1
ATOM 569 C CA . LEU A 1 72 ? 5.680 -10.252 2.711 1.00 97.81 72 LEU A CA 1
ATOM 570 C C . LEU A 1 72 ? 5.250 -10.006 4.154 1.00 97.81 72 LEU A C 1
ATOM 572 O O . LEU A 1 72 ? 4.077 -10.157 4.485 1.00 97.81 72 LEU A O 1
ATOM 576 N N . THR A 1 73 ? 6.192 -9.599 4.999 1.00 97.00 73 THR A N 1
ATOM 577 C CA . THR A 1 73 ? 5.929 -9.252 6.405 1.00 97.00 73 THR A CA 1
ATOM 578 C C . THR A 1 73 ? 5.914 -7.750 6.660 1.00 97.00 73 THR A C 1
ATOM 580 O O . THR A 1 73 ? 5.389 -7.297 7.673 1.00 97.00 73 THR A O 1
ATOM 583 N N . SER A 1 74 ? 6.49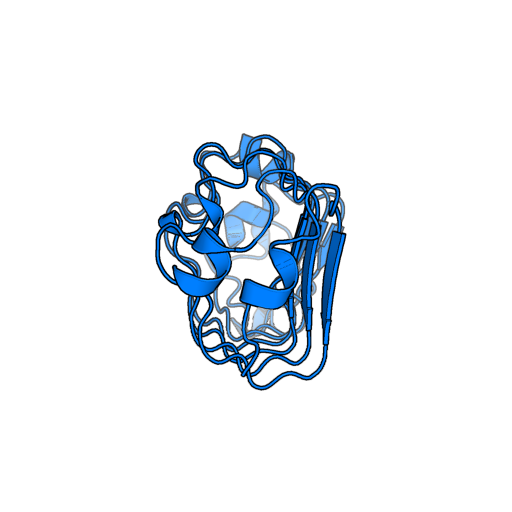8 -6.966 5.757 1.00 95.69 74 SER A N 1
ATOM 584 C CA . SER A 1 74 ? 6.588 -5.514 5.869 1.00 95.69 74 SER A CA 1
ATOM 585 C C . SER A 1 74 ? 6.742 -4.860 4.497 1.00 95.69 74 SER A C 1
ATOM 587 O O . SER A 1 74 ? 7.138 -5.500 3.520 1.00 95.69 74 SER A O 1
ATOM 589 N N . LEU A 1 75 ? 6.425 -3.568 4.449 1.00 96.25 75 LEU A N 1
ATOM 590 C CA . LEU A 1 75 ? 6.649 -2.678 3.316 1.00 96.25 75 LEU A CA 1
ATOM 591 C C . LEU A 1 75 ? 7.365 -1.427 3.822 1.00 96.25 75 LEU A C 1
ATOM 593 O O . LEU A 1 75 ? 7.102 -0.968 4.935 1.00 96.25 75 LEU A O 1
ATOM 597 N N . THR A 1 76 ? 8.245 -0.864 3.003 1.00 96.06 76 THR A N 1
ATOM 598 C CA . THR A 1 76 ? 8.977 0.369 3.307 1.00 96.06 76 THR A CA 1
ATOM 599 C C . THR A 1 76 ? 8.777 1.377 2.186 1.00 96.06 76 THR A C 1
ATOM 601 O O . THR A 1 76 ? 8.591 1.006 1.027 1.00 96.06 76 THR A O 1
ATOM 604 N N . ARG A 1 77 ? 8.788 2.674 2.517 1.00 96.75 77 ARG A N 1
ATOM 605 C CA . ARG A 1 77 ? 8.518 3.736 1.536 1.00 96.75 77 ARG A CA 1
ATOM 606 C C . ARG A 1 77 ? 9.523 3.737 0.382 1.00 96.75 77 ARG A C 1
ATOM 608 O O . ARG A 1 77 ? 9.159 4.051 -0.747 1.00 96.75 77 ARG A O 1
ATOM 615 N N . ASP A 1 78 ? 10.769 3.380 0.660 1.00 96.50 78 ASP A N 1
ATOM 616 C CA . ASP A 1 78 ? 11.897 3.406 -0.274 1.00 96.50 78 ASP A CA 1
ATOM 617 C C . ASP A 1 78 ? 11.837 2.349 -1.389 1.00 96.50 78 ASP A C 1
ATOM 619 O O . ASP A 1 78 ? 12.646 2.406 -2.314 1.00 96.50 78 ASP A O 1
ATOM 623 N N . ILE A 1 79 ? 10.884 1.407 -1.366 1.00 97.19 79 ILE A N 1
ATOM 624 C CA . ILE A 1 79 ? 10.693 0.485 -2.496 1.00 97.19 79 ILE A CA 1
ATOM 625 C C . ILE A 1 79 ? 10.046 1.181 -3.697 1.00 97.19 79 ILE A C 1
ATOM 627 O O . ILE A 1 79 ? 10.281 0.751 -4.824 1.00 97.19 79 ILE A O 1
ATOM 631 N N . PHE A 1 80 ? 9.247 2.231 -3.470 1.00 97.62 80 PHE A N 1
ATOM 632 C CA . PHE A 1 80 ? 8.469 2.936 -4.494 1.00 97.62 80 PHE A CA 1
ATOM 633 C C . PHE A 1 80 ? 9.209 4.166 -5.049 1.00 97.62 80 PHE A C 1
ATOM 635 O O . PHE A 1 80 ? 9.990 4.785 -4.323 1.00 97.62 80 PHE A O 1
ATOM 642 N N . PRO A 1 81 ? 8.903 4.607 -6.287 1.00 96.38 81 PRO A N 1
ATOM 643 C CA . PRO A 1 81 ? 9.291 5.930 -6.777 1.00 96.38 81 PRO A CA 1
ATOM 644 C C . PRO A 1 81 ? 8.882 7.063 -5.827 1.00 96.38 81 PRO A C 1
ATOM 646 O O . PRO A 1 81 ? 7.869 6.978 -5.127 1.00 96.38 81 PRO A O 1
ATOM 649 N N . THR A 1 82 ? 9.633 8.162 -5.844 1.00 95.00 82 THR A N 1
ATOM 650 C CA . THR A 1 82 ? 9.313 9.377 -5.082 1.00 95.00 82 THR A CA 1
ATOM 651 C C . THR A 1 82 ? 9.318 10.579 -6.032 1.00 95.00 82 THR A C 1
ATOM 653 O O . THR A 1 82 ? 10.397 11.001 -6.443 1.00 95.00 82 THR A O 1
ATOM 656 N N . PRO A 1 83 ? 8.145 11.127 -6.415 1.00 95.62 83 PRO A N 1
ATOM 657 C CA . PRO A 1 83 ? 6.795 10.666 -6.066 1.00 95.62 83 PRO A CA 1
ATOM 658 C C . PRO A 1 83 ? 6.390 9.378 -6.809 1.00 95.62 83 PRO A C 1
ATOM 660 O O . PRO A 1 83 ? 6.822 9.144 -7.940 1.00 95.62 83 PRO A O 1
ATOM 663 N N . PHE A 1 84 ? 5.504 8.576 -6.211 1.00 96.56 84 PHE A N 1
ATOM 664 C CA . PHE A 1 84 ? 4.832 7.470 -6.902 1.00 96.56 84 PHE A CA 1
ATOM 665 C C . PHE A 1 84 ? 3.551 7.998 -7.545 1.00 96.56 84 PHE A C 1
ATOM 667 O O . PHE A 1 84 ? 2.614 8.405 -6.862 1.00 96.56 84 PHE A O 1
ATOM 674 N N . LYS A 1 85 ? 3.520 8.027 -8.880 1.00 96.69 85 LYS A N 1
ATOM 675 C CA . LYS A 1 85 ? 2.409 8.602 -9.655 1.00 96.69 85 LYS A CA 1
ATOM 676 C C . LYS A 1 85 ? 1.338 7.583 -10.050 1.00 96.69 85 LYS A C 1
ATOM 678 O O . LYS A 1 85 ? 0.404 7.962 -10.757 1.00 96.69 85 LYS A O 1
ATOM 683 N N . GLY A 1 86 ? 1.477 6.334 -9.612 1.00 97.75 86 GLY A N 1
ATOM 684 C CA . GLY A 1 86 ? 0.518 5.280 -9.900 1.00 97.75 86 GLY A CA 1
ATOM 685 C C . GLY A 1 86 ? -0.728 5.329 -9.026 1.00 97.75 86 GLY A C 1
ATOM 686 O O . GLY A 1 86 ? -0.771 6.003 -7.994 1.00 97.75 86 GLY A O 1
ATOM 687 N N . ARG A 1 87 ? -1.755 4.609 -9.476 1.00 98.31 87 ARG A N 1
ATOM 688 C CA . ARG A 1 87 ? -3.104 4.634 -8.901 1.00 98.31 87 ARG A CA 1
ATOM 689 C C . ARG A 1 87 ? -3.440 3.414 -8.052 1.00 98.31 87 ARG A C 1
ATOM 691 O O . ARG A 1 87 ? -4.321 3.517 -7.196 1.00 98.31 87 ARG A O 1
ATOM 698 N N . PHE A 1 88 ? -2.776 2.278 -8.274 1.00 98.75 88 PHE A N 1
ATOM 699 C CA . PHE A 1 88 ? -3.228 0.995 -7.737 1.00 98.75 88 PHE A CA 1
ATOM 700 C C . PHE A 1 88 ? -2.127 0.226 -7.007 1.00 98.75 88 PHE A C 1
ATOM 702 O O . PHE A 1 88 ? -1.132 -0.183 -7.610 1.00 98.75 88 PHE A O 1
ATOM 709 N N . LEU A 1 89 ? -2.350 -0.033 -5.719 1.00 98.69 89 LEU A N 1
ATOM 710 C CA . LEU A 1 89 ? -1.483 -0.857 -4.882 1.00 98.69 89 LEU A CA 1
ATOM 711 C C . LEU A 1 89 ? -2.266 -2.035 -4.293 1.00 98.69 89 LEU A C 1
ATOM 713 O O . LEU A 1 89 ? -3.256 -1.845 -3.582 1.00 98.69 89 LEU A O 1
ATOM 717 N N . TYR A 1 90 ? -1.796 -3.249 -4.571 1.00 98.81 90 TYR A N 1
ATOM 718 C CA . TYR A 1 90 ? -2.355 -4.493 -4.044 1.00 98.81 90 TYR A CA 1
ATOM 719 C C . TYR A 1 90 ? -1.253 -5.308 -3.360 1.00 98.81 90 TYR A C 1
ATOM 721 O O . TYR A 1 90 ? -0.219 -5.598 -3.961 1.00 98.81 90 TYR A O 1
ATOM 729 N N . PHE A 1 91 ? -1.473 -5.647 -2.092 1.00 98.56 91 PHE A N 1
ATOM 730 C CA . PHE A 1 91 ? -0.591 -6.507 -1.299 1.00 98.56 91 PHE A CA 1
ATOM 731 C C . PHE A 1 91 ? -1.416 -7.536 -0.521 1.00 98.56 91 PHE A C 1
ATOM 733 O O . PHE A 1 91 ? -1.213 -7.759 0.676 1.00 98.56 91 PHE A O 1
ATOM 740 N N . ASN A 1 92 ? -2.402 -8.125 -1.188 1.00 98.75 92 ASN A N 1
ATOM 741 C CA . ASN A 1 92 ? -3.361 -9.045 -0.588 1.00 98.75 92 ASN A CA 1
ATOM 742 C C . ASN A 1 92 ? -2.717 -10.382 -0.236 1.00 98.75 92 ASN A C 1
ATOM 744 O O . ASN A 1 92 ? -1.759 -10.794 -0.885 1.00 98.75 92 ASN A O 1
ATOM 748 N N . ASP A 1 93 ? -3.285 -11.078 0.745 1.00 98.56 93 ASP A N 1
ATOM 749 C CA . ASP A 1 93 ? -2.857 -12.425 1.136 1.00 98.56 93 ASP A CA 1
ATOM 750 C C . ASP A 1 93 ? -1.336 -12.501 1.351 1.00 98.56 93 ASP A C 1
ATOM 752 O O . ASP A 1 93 ? -0.588 -13.228 0.697 1.00 98.56 93 ASP A O 1
ATOM 756 N N . ASN A 1 94 ? -0.857 -11.647 2.249 1.00 98.62 94 ASN A N 1
ATOM 757 C CA . ASN A 1 94 ? 0.522 -11.639 2.712 1.00 98.62 94 ASN A CA 1
ATOM 758 C C . ASN A 1 94 ? 0.527 -11.843 4.235 1.00 98.62 94 ASN A C 1
ATOM 760 O O . ASN A 1 94 ? -0.389 -12.430 4.823 1.00 98.62 94 ASN A O 1
ATOM 764 N N . LYS A 1 95 ? 1.614 -11.452 4.896 1.00 98.31 95 LYS A N 1
ATOM 765 C CA . LYS A 1 95 ? 1.807 -11.551 6.345 1.00 98.31 95 LYS A CA 1
ATOM 766 C C . LYS A 1 95 ? 2.210 -10.195 6.930 1.00 98.31 95 LYS A C 1
ATOM 768 O O . LYS A 1 95 ? 2.945 -10.155 7.912 1.00 98.31 95 LYS A O 1
ATOM 773 N N . ILE A 1 96 ? 1.756 -9.096 6.321 1.00 98.56 96 ILE A N 1
ATOM 774 C CA . ILE A 1 96 ? 2.085 -7.736 6.756 1.00 98.56 96 ILE A CA 1
ATOM 775 C C . ILE A 1 96 ? 1.429 -7.489 8.111 1.00 98.56 96 ILE A C 1
ATOM 777 O O . ILE A 1 96 ? 0.220 -7.658 8.246 1.00 98.56 96 ILE A O 1
ATOM 781 N N . THR A 1 97 ? 2.220 -7.106 9.111 1.00 97.25 97 THR A N 1
ATOM 782 C CA . THR A 1 97 ? 1.742 -6.915 10.493 1.00 97.25 97 THR A CA 1
ATOM 783 C C . THR A 1 97 ? 1.557 -5.450 10.873 1.00 97.25 97 THR A C 1
ATOM 785 O O . THR A 1 97 ? 0.729 -5.126 11.722 1.00 97.25 97 THR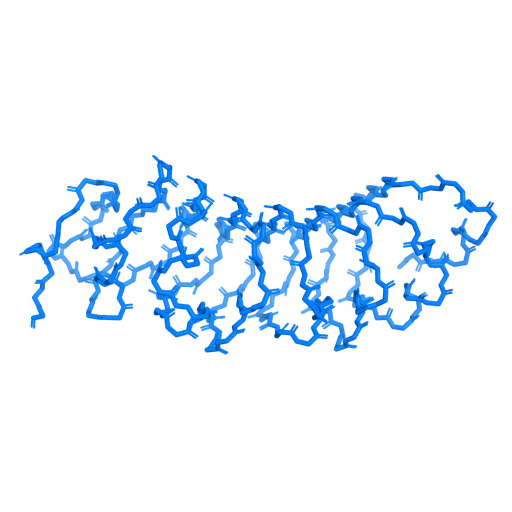 A O 1
ATOM 788 N N . ALA A 1 98 ? 2.315 -4.552 10.247 1.00 95.31 98 ALA A N 1
ATOM 789 C CA . ALA A 1 98 ? 2.313 -3.134 10.571 1.00 95.31 98 ALA A CA 1
ATOM 790 C C . ALA A 1 98 ? 2.483 -2.273 9.320 1.00 95.31 98 ALA A C 1
ATOM 792 O O . ALA A 1 98 ? 3.200 -2.635 8.384 1.00 95.31 98 ALA A O 1
ATOM 793 N N . ILE A 1 99 ? 1.848 -1.104 9.353 1.00 97.19 99 ILE A N 1
ATOM 794 C CA . ILE A 1 99 ? 2.029 -0.044 8.368 1.00 97.19 99 ILE A CA 1
ATOM 795 C C . ILE A 1 99 ? 2.873 1.060 9.016 1.00 97.19 99 ILE A C 1
ATOM 797 O O . ILE A 1 99 ? 2.392 1.700 9.954 1.00 97.19 99 ILE A O 1
ATOM 801 N N . PRO A 1 100 ? 4.127 1.274 8.575 1.00 95.56 100 PRO A N 1
ATOM 802 C CA . PRO A 1 100 ? 4.976 2.308 9.146 1.00 95.56 100 PRO A CA 1
ATOM 803 C C . PRO A 1 100 ? 4.472 3.711 8.795 1.00 95.56 100 PRO A C 1
ATOM 805 O O . PRO A 1 100 ? 3.831 3.928 7.761 1.00 95.56 100 PRO A O 1
ATOM 808 N N . GLU A 1 101 ? 4.816 4.677 9.650 1.00 94.88 101 GLU A N 1
ATOM 809 C CA . GLU A 1 101 ? 4.627 6.094 9.343 1.00 94.88 101 GLU A CA 1
ATOM 810 C C . GLU A 1 101 ? 5.321 6.431 8.014 1.00 94.88 101 GLU A C 1
ATOM 812 O O . GLU A 1 101 ? 6.401 5.930 7.694 1.00 94.88 101 GLU A O 1
ATOM 817 N N . GLY A 1 102 ? 4.665 7.252 7.205 1.00 95.69 102 GLY A N 1
ATOM 818 C CA . GLY A 1 102 ? 5.162 7.692 5.915 1.00 95.69 102 GLY A CA 1
ATOM 819 C C . GLY A 1 102 ? 5.076 6.685 4.762 1.00 95.69 102 GLY A C 1
ATOM 820 O O . GLY A 1 102 ? 5.494 7.040 3.659 1.00 95.69 102 GLY A O 1
ATOM 821 N N . LEU A 1 103 ? 4.559 5.458 4.945 1.00 97.25 103 LEU A N 1
ATOM 822 C CA . LEU A 1 103 ? 4.579 4.432 3.884 1.00 97.25 103 LEU A CA 1
ATOM 823 C C . LEU A 1 103 ? 3.928 4.891 2.568 1.00 97.25 103 LEU A C 1
ATOM 825 O O . LEU A 1 103 ? 4.438 4.583 1.491 1.00 97.25 103 LEU A O 1
ATOM 829 N N . PHE A 1 104 ? 2.823 5.625 2.654 1.00 96.31 104 PHE A N 1
ATOM 830 C CA . PHE A 1 104 ? 2.013 6.063 1.517 1.00 96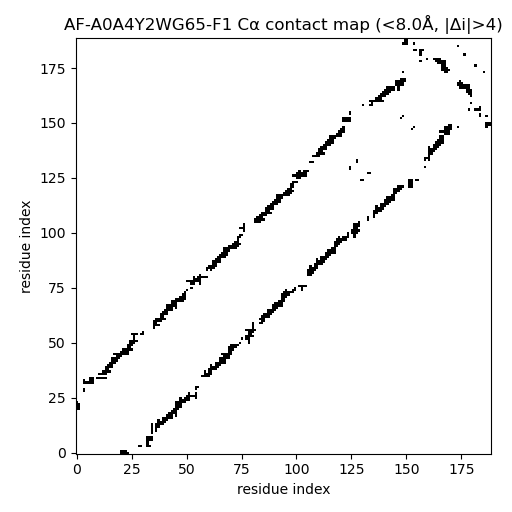.31 104 PHE A CA 1
ATOM 831 C C . PHE A 1 104 ? 2.169 7.563 1.224 1.00 96.31 104 PHE A C 1
ATOM 833 O O . PHE A 1 104 ? 1.314 8.175 0.585 1.00 96.31 104 PHE A O 1
ATOM 840 N N . THR A 1 105 ? 3.266 8.168 1.682 1.00 95.19 105 THR A N 1
ATOM 841 C CA . THR A 1 105 ? 3.618 9.564 1.376 1.00 95.19 105 THR A CA 1
ATOM 8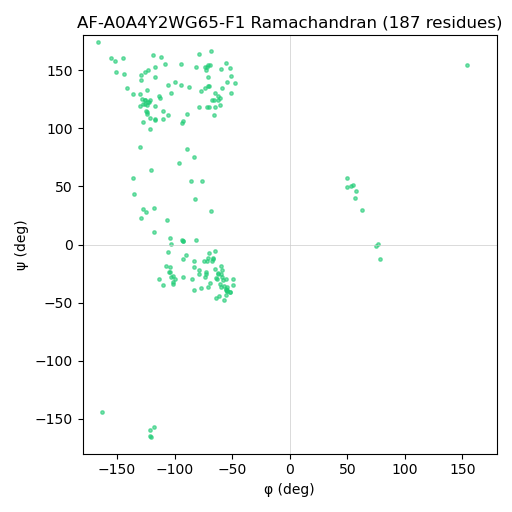42 C C . THR A 1 105 ? 4.068 9.734 -0.070 1.00 95.19 105 THR A C 1
ATOM 844 O O . THR A 1 105 ? 4.618 8.818 -0.693 1.00 95.19 105 THR A O 1
ATOM 847 N N . GLN A 1 106 ? 3.886 10.929 -0.625 1.00 95.38 106 GLN A N 1
ATOM 848 C CA . GLN A 1 106 ? 4.257 11.272 -1.997 1.00 95.38 106 GLN A CA 1
ATOM 849 C C . GLN A 1 106 ? 3.596 10.340 -3.030 1.00 95.38 106 GLN A C 1
ATOM 851 O O . GLN A 1 106 ? 4.235 9.928 -4.003 1.00 95.38 106 GLN A O 1
ATOM 856 N N . MET A 1 107 ? 2.322 9.996 -2.801 1.00 96.38 107 MET A N 1
ATOM 857 C CA . MET A 1 107 ? 1.484 9.184 -3.696 1.00 96.38 107 MET A CA 1
ATOM 858 C C . MET A 1 107 ? 0.238 9.974 -4.143 1.00 96.38 107 MET A C 1
ATOM 860 O O . MET A 1 107 ? -0.887 9.623 -3.783 1.00 96.38 107 MET A O 1
ATOM 864 N N . PRO A 1 108 ? 0.400 11.082 -4.897 1.00 94.56 108 PRO A N 1
ATOM 865 C CA . PRO A 1 108 ? -0.686 12.035 -5.155 1.00 94.56 108 PRO A CA 1
ATOM 866 C C . PRO A 1 108 ? -1.871 11.441 -5.927 1.00 94.56 108 PRO A C 1
ATOM 868 O O . PRO A 1 108 ? -2.986 11.936 -5.787 1.00 94.56 108 PRO A O 1
ATOM 871 N N . ASN A 1 109 ? -1.639 10.377 -6.700 1.00 96.12 109 ASN A N 1
ATOM 872 C CA . ASN A 1 109 ? -2.635 9.755 -7.572 1.00 96.12 109 ASN A CA 1
ATOM 873 C C . ASN A 1 109 ? -3.204 8.442 -7.012 1.00 96.12 109 ASN A C 1
ATOM 875 O O . ASN A 1 109 ? -3.930 7.759 -7.731 1.00 96.12 109 ASN A O 1
ATOM 879 N N . LEU A 1 110 ? -2.863 8.049 -5.780 1.00 97.38 110 LEU A N 1
ATOM 880 C CA . LEU A 1 110 ? -3.294 6.762 -5.236 1.00 97.38 110 LEU A CA 1
ATOM 881 C C . LEU A 1 110 ? -4.822 6.725 -5.087 1.00 97.38 110 LEU A C 1
ATOM 883 O O . LEU A 1 110 ? -5.399 7.503 -4.333 1.00 97.38 110 LEU A O 1
ATOM 887 N N . GLN A 1 111 ? -5.467 5.800 -5.798 1.00 97.75 111 GLN A N 1
ATOM 888 C CA . GLN A 1 111 ? -6.924 5.633 -5.807 1.00 97.75 111 GLN A CA 1
ATOM 889 C C . GLN A 1 111 ? -7.360 4.347 -5.112 1.00 97.75 111 GLN A C 1
ATOM 891 O O . GLN A 1 111 ? -8.419 4.314 -4.487 1.00 97.75 111 GLN A O 1
ATOM 896 N N . THR A 1 112 ? -6.569 3.280 -5.235 1.00 98.69 112 THR A N 1
ATOM 897 C CA . THR A 1 112 ? -6.877 1.974 -4.645 1.00 98.69 112 THR A CA 1
ATOM 898 C C . THR A 1 112 ? -5.706 1.464 -3.830 1.00 98.69 112 THR A C 1
ATOM 900 O O . THR A 1 112 ? -4.600 1.303 -4.352 1.00 98.69 112 THR A O 1
ATOM 903 N N . LEU A 1 113 ? -5.991 1.141 -2.572 1.00 98.44 113 LEU A N 1
ATOM 904 C CA . LEU A 1 113 ? -5.093 0.435 -1.674 1.00 98.44 113 LEU A CA 1
ATOM 905 C C . LEU A 1 113 ? -5.804 -0.804 -1.130 1.00 98.44 113 LEU A C 1
ATOM 907 O O . LEU A 1 113 ? -6.779 -0.707 -0.382 1.00 98.44 113 LEU A O 1
ATOM 911 N N . SER A 1 114 ? -5.298 -1.978 -1.493 1.00 98.75 114 SER A N 1
ATOM 912 C CA . SER A 1 114 ? -5.821 -3.257 -1.019 1.00 98.75 114 SER A CA 1
ATOM 913 C C . SER A 1 114 ? -4.764 -3.993 -0.209 1.00 98.75 114 SER A C 1
ATOM 915 O O . SER A 1 114 ? -3.698 -4.340 -0.719 1.00 98.75 114 SER A O 1
ATOM 917 N N . LEU A 1 115 ? -5.086 -4.242 1.057 1.00 98.75 115 LEU A N 1
ATOM 918 C CA . LEU A 1 115 ? -4.252 -4.934 2.043 1.00 98.75 115 LEU A CA 1
ATOM 919 C C . LEU A 1 115 ? -5.017 -6.119 2.652 1.00 98.75 115 LEU A C 1
ATOM 921 O O . LEU A 1 115 ? -4.791 -6.489 3.805 1.00 98.75 115 LEU A O 1
ATOM 925 N N . ARG A 1 116 ? -5.955 -6.704 1.899 1.00 98.81 116 ARG A N 1
ATOM 926 C CA . ARG A 1 116 ? -6.823 -7.786 2.379 1.00 98.81 116 ARG A CA 1
ATOM 927 C C . ARG A 1 116 ? -6.008 -8.998 2.816 1.00 98.81 116 ARG A C 1
ATOM 929 O O . ARG A 1 116 ? -4.937 -9.241 2.264 1.00 98.81 116 ARG A O 1
ATOM 936 N N . GLN A 1 117 ? -6.530 -9.768 3.768 1.00 98.75 117 GLN A N 1
ATOM 937 C CA . GLN A 1 117 ? -5.912 -11.022 4.216 1.00 98.75 117 GLN A CA 1
ATOM 938 C C . GLN A 1 117 ? -4.450 -10.825 4.660 1.00 98.75 117 GLN A C 1
ATOM 940 O O . GLN A 1 117 ? -3.531 -11.501 4.202 1.00 98.75 117 GLN A O 1
ATOM 945 N N . ASN A 1 118 ? -4.228 -9.853 5.543 1.00 98.88 118 ASN A N 1
ATOM 946 C CA . ASN A 1 118 ? -2.942 -9.610 6.194 1.00 98.88 118 ASN A CA 1
ATOM 947 C C . ASN A 1 118 ? -3.101 -9.736 7.721 1.00 98.88 118 ASN A C 1
ATOM 949 O O . ASN A 1 118 ? -4.071 -10.297 8.224 1.00 98.88 118 ASN A O 1
ATOM 953 N N . GLN A 1 119 ? -2.113 -9.271 8.480 1.00 98.56 119 GLN A N 1
ATOM 954 C CA . GLN A 1 119 ? -2.096 -9.300 9.944 1.00 98.56 119 GLN A CA 1
ATOM 955 C C . GLN A 1 119 ? -2.048 -7.879 10.526 1.00 98.56 119 GLN A C 1
ATOM 957 O O . GLN A 1 119 ? -1.465 -7.650 11.584 1.00 98.56 119 GLN A O 1
ATOM 962 N N . ILE A 1 120 ? -2.641 -6.910 9.825 1.00 98.50 120 ILE A N 1
ATOM 963 C CA . ILE A 1 120 ? -2.580 -5.493 10.183 1.00 98.50 120 ILE A CA 1
ATOM 964 C C . ILE A 1 120 ? -3.574 -5.202 11.307 1.00 98.50 120 ILE A C 1
ATOM 966 O O . ILE A 1 120 ? -4.784 -5.331 11.135 1.00 98.50 120 ILE A O 1
ATOM 970 N N . ALA A 1 121 ? -3.067 -4.763 12.456 1.00 97.75 121 ALA A N 1
ATOM 971 C CA . ALA A 1 121 ? -3.915 -4.362 13.577 1.00 97.75 121 ALA A CA 1
ATOM 972 C C . ALA A 1 121 ? -4.389 -2.904 13.480 1.00 97.75 121 ALA A C 1
ATOM 974 O O . ALA A 1 121 ? -5.467 -2.577 13.964 1.00 97.75 121 ALA A O 1
ATOM 975 N N . SER A 1 122 ? -3.619 -2.010 12.862 1.00 94.75 122 SER A N 1
ATOM 976 C CA . SER A 1 122 ? -4.003 -0.605 12.704 1.00 94.75 122 SER A CA 1
ATOM 977 C C . SER A 1 122 ? -3.386 0.021 11.455 1.00 94.75 122 SER A C 1
ATOM 979 O O . SER A 1 122 ? -2.377 -0.449 10.929 1.00 94.75 122 SER A O 1
ATOM 981 N N . LEU A 1 123 ? -4.012 1.102 10.991 1.00 94.81 123 LEU A N 1
ATOM 982 C CA . LEU A 1 123 ? -3.524 1.954 9.914 1.00 94.81 123 LEU A CA 1
ATOM 983 C C . LEU A 1 123 ? -3.389 3.377 10.475 1.00 94.81 123 LEU A C 1
ATOM 985 O O . LEU A 1 123 ? -4.410 4.052 10.615 1.00 94.81 123 LEU A O 1
ATOM 989 N N . PRO A 1 124 ? -2.181 3.829 10.855 1.00 93.00 124 PRO A N 1
ATOM 990 C CA . PRO A 1 124 ? -2.007 5.146 11.457 1.00 93.00 124 PRO A CA 1
ATOM 991 C C . PRO A 1 124 ? -2.205 6.258 10.419 1.00 93.00 124 PRO A C 1
ATOM 993 O O . PRO A 1 124 ? -1.764 6.128 9.280 1.00 93.00 124 PRO A O 1
ATOM 996 N N . GLU A 1 125 ? -2.797 7.385 10.824 1.00 93.62 125 GLU A N 1
ATOM 997 C CA . GLU A 1 125 ? -2.997 8.566 9.959 1.00 93.62 125 GLU A CA 1
ATOM 998 C C . GLU A 1 125 ? -1.677 9.037 9.329 1.00 93.62 125 GLU A C 1
ATOM 1000 O O . GLU A 1 125 ? -1.599 9.325 8.137 1.00 93.62 125 GLU A O 1
ATOM 1005 N N . LYS A 1 126 ? -0.600 9.001 10.122 1.00 93.75 126 LYS A N 1
ATOM 1006 C CA . LYS A 1 126 ? 0.764 9.357 9.716 1.00 93.75 126 LYS A CA 1
ATOM 1007 C C . LYS A 1 126 ? 1.379 8.433 8.662 1.00 93.75 126 LYS A C 1
ATOM 1009 O O . LYS A 1 126 ? 2.488 8.698 8.210 1.00 93.75 126 LYS A O 1
ATOM 1014 N N . ALA A 1 127 ? 0.720 7.342 8.266 1.00 95.00 127 ALA A N 1
ATOM 1015 C CA . ALA A 1 127 ? 1.142 6.567 7.099 1.00 95.00 127 ALA A CA 1
ATOM 1016 C C . ALA A 1 127 ? 1.014 7.377 5.793 1.00 95.00 127 ALA A C 1
ATOM 1018 O O . ALA A 1 127 ? 1.680 7.049 4.811 1.00 95.00 127 ALA A O 1
ATOM 1019 N N . PHE A 1 128 ? 0.189 8.428 5.786 1.00 94.50 128 PHE A N 1
ATOM 1020 C CA . PHE A 1 128 ? -0.106 9.285 4.638 1.00 94.50 128 PHE A CA 1
ATOM 1021 C C . PHE A 1 128 ? 0.471 10.700 4.831 1.00 94.50 128 PHE A C 1
ATOM 1023 O O . PHE A 1 128 ? 0.769 11.094 5.955 1.00 94.50 128 PHE A O 1
ATOM 1030 N N . ASP A 1 129 ? 0.623 11.478 3.745 1.00 88.06 129 ASP A N 1
ATOM 1031 C CA . ASP A 1 129 ? 1.164 12.853 3.824 1.00 88.06 129 ASP A CA 1
ATOM 1032 C C . ASP A 1 129 ? 0.287 13.769 4.691 1.00 88.06 129 ASP A C 1
ATOM 1034 O O . ASP A 1 129 ? 0.780 14.580 5.471 1.00 88.06 129 ASP A O 1
ATOM 1038 N N . ASN A 1 130 ? -1.029 13.677 4.502 1.00 80.50 130 ASN A N 1
ATOM 1039 C CA . ASN A 1 130 ? -2.034 14.489 5.175 1.00 80.50 130 ASN A CA 1
ATOM 1040 C C . ASN A 1 130 ? -3.435 13.890 4.960 1.00 80.50 130 ASN A C 1
ATOM 1042 O O . ASN A 1 130 ? -3.625 12.970 4.160 1.00 80.50 130 ASN A O 1
ATOM 1046 N N . LYS A 1 131 ? -4.430 14.474 5.635 1.00 73.12 131 LYS A N 1
ATOM 1047 C CA . LYS A 1 131 ? -5.850 14.104 5.527 1.00 73.12 131 LYS A CA 1
ATOM 1048 C C . LYS A 1 131 ? -6.375 14.127 4.088 1.00 73.12 131 LYS A C 1
ATOM 1050 O O . LYS A 1 131 ? -7.082 13.211 3.678 1.00 73.12 131 LYS A O 1
ATOM 1055 N N . GLU A 1 132 ? -5.969 15.116 3.290 1.00 74.12 132 GLU A N 1
ATOM 1056 C CA . GLU A 1 132 ? -6.378 15.231 1.882 1.00 74.12 132 GLU A CA 1
ATOM 1057 C C . GLU A 1 132 ? -5.894 14.055 1.030 1.00 74.12 132 GLU A C 1
ATOM 1059 O O . GLU A 1 132 ? -6.540 13.687 0.051 1.00 74.12 132 GLU A O 1
ATOM 1064 N N . SER A 1 133 ? -4.762 13.450 1.394 1.00 78.00 133 SER A N 1
ATOM 1065 C CA . SER A 1 133 ? -4.193 12.313 0.671 1.00 78.00 133 SER A CA 1
ATOM 1066 C C . SER A 1 133 ? -5.027 11.054 0.819 1.00 78.00 133 SER A C 1
ATOM 1068 O O . SER A 1 133 ? -5.147 10.295 -0.139 1.00 78.00 133 SER A O 1
ATOM 1070 N N . VAL A 1 134 ? -5.663 10.865 1.973 1.00 78.56 134 VAL A N 1
ATOM 1071 C CA . VAL A 1 134 ? -6.556 9.724 2.191 1.00 78.56 134 VAL A CA 1
ATOM 1072 C C . VAL A 1 134 ? -7.896 9.946 1.508 1.00 78.56 134 VAL A C 1
ATOM 107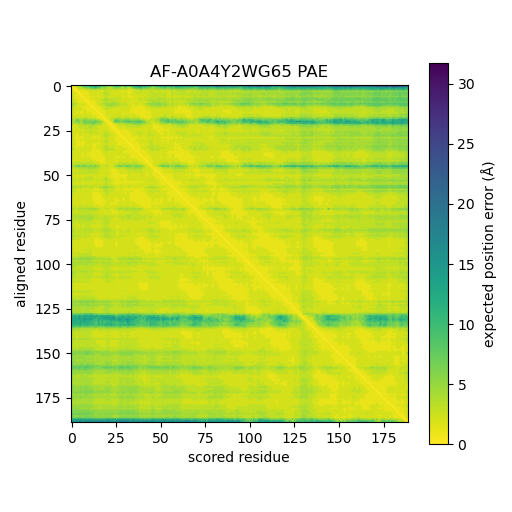4 O O . VAL A 1 134 ? -8.414 9.017 0.899 1.00 78.56 134 VAL A O 1
ATOM 1077 N N . SER A 1 135 ? -8.412 11.177 1.499 1.00 78.75 135 SER A N 1
ATOM 1078 C CA . SER A 1 135 ? -9.643 11.516 0.771 1.00 78.75 135 SER A CA 1
ATOM 1079 C C . SER A 1 135 ? -9.555 11.261 -0.741 1.00 78.75 135 SER A C 1
ATOM 1081 O O . SER A 1 135 ? -10.587 11.160 -1.401 1.00 78.75 135 SER A O 1
ATOM 1083 N N . ARG A 1 136 ? -8.344 11.147 -1.310 1.00 86.00 136 ARG A N 1
ATOM 1084 C CA . ARG A 1 136 ? -8.132 10.758 -2.718 1.00 86.00 136 ARG A CA 1
ATOM 1085 C C . ARG A 1 136 ? -8.270 9.253 -2.957 1.00 86.00 136 ARG A C 1
ATOM 1087 O O . ARG A 1 136 ? -8.549 8.839 -4.084 1.00 86.00 136 ARG A O 1
ATOM 1094 N N . ILE A 1 137 ? -8.118 8.436 -1.916 1.00 94.62 137 ILE A N 1
ATOM 1095 C CA . ILE A 1 137 ? -8.320 6.993 -2.006 1.00 94.62 137 ILE A CA 1
ATOM 1096 C C . ILE A 1 137 ? -9.818 6.740 -2.147 1.00 94.62 137 ILE A C 1
ATOM 1098 O O . ILE A 1 137 ? -10.619 7.055 -1.272 1.00 94.62 137 ILE A O 1
ATOM 1102 N N . THR A 1 138 ? -10.198 6.144 -3.270 1.00 96.94 138 THR A N 1
ATOM 1103 C CA . THR A 1 138 ? -11.576 5.725 -3.533 1.00 96.94 138 THR A CA 1
ATOM 1104 C C . THR A 1 138 ? -11.851 4.362 -2.904 1.00 96.94 138 THR A C 1
ATOM 1106 O O . THR A 1 138 ? -12.923 4.158 -2.340 1.00 96.94 138 THR A O 1
ATOM 1109 N N . TYR A 1 139 ? -10.875 3.449 -2.959 1.00 98.25 139 TYR A N 1
ATOM 1110 C CA . TYR A 1 139 ? -11.002 2.074 -2.479 1.00 98.25 139 TYR A CA 1
ATOM 1111 C C . TYR A 1 139 ? -9.920 1.754 -1.448 1.00 98.25 139 TYR A C 1
ATOM 1113 O O . TYR A 1 139 ? -8.741 1.641 -1.792 1.00 98.25 139 TYR A O 1
ATOM 1121 N N . LEU A 1 140 ? -10.330 1.557 -0.197 1.00 97.75 140 LEU A N 1
ATOM 1122 C CA . LEU A 1 140 ? -9.480 1.060 0.879 1.00 97.75 140 LEU A CA 1
ATOM 1123 C C . LEU A 1 140 ? -10.022 -0.283 1.369 1.00 97.75 140 LEU A C 1
ATOM 1125 O O . LEU A 1 140 ? -11.067 -0.344 2.017 1.00 97.75 140 LEU A O 1
ATOM 1129 N N . MET A 1 141 ? -9.308 -1.362 1.050 1.00 98.69 141 MET A N 1
ATOM 1130 C CA . MET A 1 141 ? -9.733 -2.726 1.370 1.00 98.69 141 MET A CA 1
ATOM 1131 C C . MET A 1 141 ? -8.838 -3.327 2.456 1.00 98.69 141 MET A C 1
ATOM 1133 O O . MET A 1 141 ? -7.681 -3.669 2.204 1.00 98.69 141 MET A O 1
ATOM 1137 N N . LEU A 1 142 ? -9.390 -3.473 3.659 1.00 98.50 142 LEU A N 1
ATOM 1138 C CA . LEU A 1 142 ? -8.727 -4.004 4.856 1.00 98.50 142 LEU A CA 1
ATOM 1139 C C . LEU A 1 142 ? -9.392 -5.290 5.374 1.00 98.50 142 LEU A C 1
ATOM 1141 O O . LEU A 1 142 ? -9.090 -5.734 6.480 1.00 98.50 142 LEU A O 1
ATOM 1145 N N . THR A 1 143 ? -10.302 -5.890 4.603 1.00 98.50 143 THR A N 1
ATOM 1146 C CA . THR A 1 143 ? -10.992 -7.145 4.946 1.00 98.50 143 THR A CA 1
ATOM 1147 C C . THR A 1 143 ? -10.001 -8.238 5.348 1.00 98.50 143 THR A C 1
ATOM 1149 O O . THR A 1 143 ? -8.893 -8.308 4.816 1.00 98.50 143 THR A O 1
ATOM 1152 N N . ASP A 1 144 ? -10.398 -9.078 6.303 1.00 98.56 144 ASP A N 1
ATOM 1153 C CA . ASP A 1 144 ? -9.577 -10.169 6.841 1.00 98.56 144 ASP A CA 1
ATOM 1154 C C . ASP A 1 144 ? -8.232 -9.696 7.419 1.00 98.56 144 ASP A C 1
ATOM 1156 O O . ASP A 1 144 ? -7.177 -10.269 7.161 1.00 98.56 144 ASP A O 1
ATOM 1160 N N . ASN A 1 145 ? -8.282 -8.626 8.213 1.00 98.81 145 ASN A N 1
ATOM 1161 C CA . ASN A 1 145 ? -7.196 -8.185 9.083 1.00 98.81 145 ASN A CA 1
ATOM 1162 C C . ASN A 1 145 ? -7.691 -8.110 10.539 1.00 98.81 145 ASN A C 1
ATOM 1164 O O . ASN A 1 145 ? -8.870 -7.819 10.764 1.00 98.81 145 ASN A O 1
ATOM 1168 N N . PRO A 1 146 ? -6.818 -8.317 11.542 1.00 98.44 146 PRO A N 1
ATOM 1169 C CA . PRO A 1 146 ? -7.158 -8.230 12.962 1.00 98.44 146 PRO A CA 1
ATOM 1170 C C . PRO A 1 146 ? -7.287 -6.773 13.445 1.00 98.44 146 PRO A C 1
ATOM 1172 O O . PRO A 1 146 ? -6.627 -6.362 14.400 1.00 98.44 146 PRO A O 1
ATOM 1175 N N . LEU A 1 147 ? -8.125 -5.973 12.781 1.00 98.44 147 LEU A N 1
ATOM 1176 C CA . LEU A 1 147 ? -8.213 -4.531 13.005 1.00 98.44 147 LEU A CA 1
ATOM 1177 C C . LEU A 1 147 ? -8.650 -4.208 14.439 1.00 98.44 147 LEU A C 1
ATOM 1179 O O . LEU A 1 147 ? -9.714 -4.624 14.911 1.00 98.44 147 LEU A O 1
ATOM 1183 N N . LYS A 1 148 ? -7.833 -3.409 15.115 1.00 98.00 148 LYS A N 1
ATOM 1184 C CA . LYS A 1 148 ? -8.123 -2.784 16.396 1.00 98.00 148 LYS A CA 1
ATOM 1185 C C . LYS A 1 148 ? -8.706 -1.400 16.139 1.00 98.00 148 LYS A C 1
ATOM 1187 O O . LYS A 1 148 ? -8.011 -0.462 15.761 1.00 98.00 148 LYS A O 1
ATOM 1192 N N . CYS A 1 149 ? -10.007 -1.285 16.345 1.00 97.69 149 CYS A N 1
ATOM 1193 C CA . CYS A 1 149 ? -10.767 -0.056 16.198 1.00 97.69 149 CYS A CA 1
ATOM 1194 C C . CYS A 1 149 ? -10.659 0.791 17.466 1.00 97.69 149 CYS A C 1
ATOM 1196 O O . CYS A 1 149 ? -11.570 0.839 18.291 1.00 97.69 149 CYS A O 1
ATOM 1198 N N . ASP A 1 150 ? -9.502 1.426 17.625 1.00 95.62 150 ASP A N 1
ATOM 1199 C CA . ASP A 1 150 ? -9.182 2.352 18.708 1.00 95.62 150 ASP A CA 1
ATOM 1200 C C . ASP A 1 150 ? -8.801 3.743 18.162 1.00 95.62 150 ASP A C 1
ATOM 1202 O O . ASP A 1 150 ? -9.048 4.074 16.999 1.00 95.62 150 ASP A O 1
ATO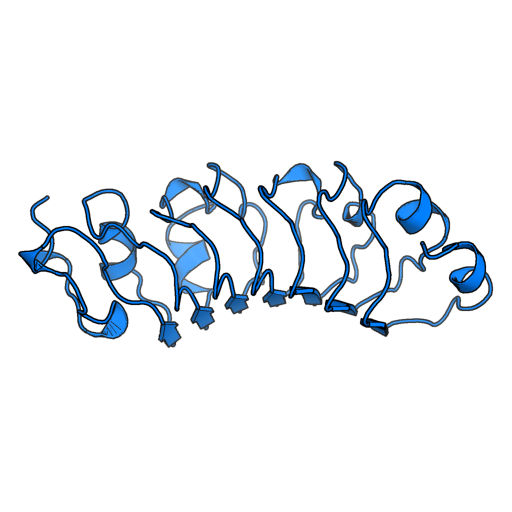M 1206 N N . CYS A 1 151 ? -8.189 4.571 19.007 1.00 94.25 151 CYS A N 1
ATOM 1207 C CA . CYS A 1 151 ? -7.833 5.949 18.678 1.00 94.25 151 CYS A CA 1
ATOM 1208 C C . CYS A 1 151 ? -6.760 6.085 17.598 1.00 94.25 151 CYS A C 1
ATOM 1210 O O . CYS A 1 151 ? -6.579 7.177 17.067 1.00 94.25 151 CYS A O 1
ATOM 1212 N N . LEU A 1 152 ? -6.078 4.999 17.228 1.00 93.06 152 LEU A N 1
ATOM 1213 C CA . LEU A 1 152 ? -5.155 4.999 16.095 1.00 93.06 152 LEU A CA 1
ATOM 1214 C C . LEU A 1 152 ? -5.867 4.789 14.757 1.00 93.06 152 LEU A C 1
ATOM 1216 O O . LEU A 1 152 ? -5.297 5.125 13.723 1.00 93.06 152 LEU A O 1
ATOM 1220 N N . LEU A 1 153 ? -7.091 4.250 14.762 1.00 94.81 153 LEU A N 1
ATOM 1221 C CA . LEU A 1 153 ? -7.877 3.982 13.553 1.00 94.81 153 LEU A CA 1
ATOM 1222 C C . LEU A 1 153 ? -9.054 4.955 13.375 1.00 94.81 153 LEU A C 1
ATOM 1224 O O . LEU A 1 153 ? -9.570 5.096 12.268 1.00 94.81 153 LEU A O 1
ATOM 1228 N N . VAL A 1 154 ? -9.464 5.648 14.444 1.00 95.31 154 VAL A N 1
ATOM 1229 C CA . VAL A 1 154 ? -10.643 6.534 14.463 1.00 95.31 154 VAL A CA 1
ATOM 1230 C C . VAL A 1 154 ? -10.618 7.626 13.387 1.00 95.31 154 VAL A C 1
ATOM 1232 O O . VAL A 1 154 ? -11.668 8.014 12.884 1.00 95.31 154 VAL A O 1
ATOM 1235 N N . TRP A 1 155 ? -9.435 8.090 12.978 1.00 92.81 155 TRP A N 1
ATOM 1236 C CA . TRP A 1 155 ? -9.270 9.130 11.957 1.00 92.81 155 TRP A CA 1
ATOM 1237 C C . TRP A 1 155 ? -9.890 8.745 10.597 1.00 92.81 155 TRP A C 1
ATOM 1239 O O . TRP A 1 155 ? -10.347 9.624 9.864 1.00 92.81 155 TRP A O 1
ATOM 1249 N N . LEU A 1 156 ? -9.973 7.443 10.275 1.00 92.69 156 LEU A N 1
ATOM 1250 C CA . LEU A 1 156 ? -10.645 6.951 9.063 1.00 92.69 156 LEU A CA 1
ATOM 1251 C C . LEU A 1 156 ? -12.134 7.291 9.055 1.00 92.69 156 LEU A C 1
ATOM 1253 O O . LEU A 1 156 ? -12.736 7.372 7.989 1.00 92.69 156 LEU A O 1
ATOM 1257 N N . MET A 1 157 ? -12.745 7.468 10.229 1.00 93.44 157 MET A N 1
ATOM 1258 C CA . MET A 1 157 ? -14.160 7.822 10.328 1.00 93.44 157 MET A CA 1
ATOM 1259 C C . MET A 1 157 ? -14.410 9.274 9.928 1.00 93.44 157 MET A C 1
ATOM 1261 O O . MET A 1 157 ? -15.501 9.580 9.457 1.00 93.44 157 MET A O 1
ATOM 1265 N N . ASP A 1 158 ? -13.401 10.137 10.062 1.00 90.50 158 ASP A N 1
ATOM 1266 C CA . ASP A 1 158 ? -13.475 11.533 9.630 1.00 90.50 158 ASP A CA 1
ATOM 1267 C C . ASP A 1 158 ? -13.274 11.669 8.106 1.00 90.50 158 ASP A C 1
ATOM 1269 O O . ASP A 1 158 ? -13.740 12.632 7.506 1.00 90.50 158 ASP A O 1
ATOM 1273 N N . HIS A 1 159 ? -12.585 10.708 7.474 1.00 89.31 159 HIS A N 1
ATOM 1274 C CA . HIS A 1 159 ? -12.188 10.745 6.058 1.00 89.31 159 HIS A CA 1
ATOM 1275 C C . HIS A 1 159 ? -12.443 9.398 5.379 1.00 89.31 159 HIS A C 1
ATOM 1277 O O . HIS A 1 159 ? -11.524 8.765 4.858 1.00 89.31 159 HIS A O 1
ATOM 1283 N N . LYS A 1 160 ? -13.693 8.925 5.418 1.00 90.75 160 LYS A N 1
ATOM 1284 C CA . LYS A 1 160 ? -14.047 7.630 4.830 1.00 90.75 160 LYS A CA 1
ATOM 1285 C C . LYS A 1 160 ? -13.873 7.655 3.305 1.00 90.75 160 LYS A C 1
ATOM 1287 O O . LYS A 1 160 ? -14.532 8.460 2.645 1.00 90.75 160 LYS A O 1
ATOM 1292 N N . PRO A 1 161 ? -13.074 6.736 2.736 1.00 93.25 161 PRO A N 1
ATOM 1293 C CA . PRO A 1 161 ? -13.093 6.456 1.304 1.00 93.25 161 PRO A CA 1
ATOM 1294 C C . PRO A 1 161 ? -14.501 6.089 0.824 1.00 93.25 161 PRO A C 1
ATOM 1296 O O . PRO A 1 161 ? -15.308 5.569 1.599 1.00 93.25 161 PRO A O 1
ATOM 1299 N N . GLN A 1 162 ? -14.772 6.284 -0.471 1.00 94.12 162 GLN A N 1
ATOM 1300 C CA . GLN A 1 162 ? -16.041 5.873 -1.089 1.00 94.12 162 GLN A CA 1
ATOM 1301 C C . GLN A 1 162 ? -16.332 4.385 -0.845 1.00 94.12 162 GLN A C 1
ATOM 1303 O O . GLN A 1 162 ? -17.469 4.000 -0.575 1.00 94.12 162 GLN A O 1
ATOM 1308 N N . VAL A 1 163 ? -15.294 3.553 -0.916 1.00 96.62 163 VAL A N 1
ATOM 1309 C CA . VAL A 1 163 ? -15.342 2.138 -0.572 1.00 96.62 163 VAL A CA 1
ATOM 1310 C C . VAL A 1 163 ? -14.337 1.871 0.538 1.00 96.62 163 VAL A C 1
ATOM 1312 O O . VAL A 1 163 ? -13.126 1.879 0.319 1.00 96.62 163 VAL A O 1
ATOM 1315 N N . LEU A 1 164 ? -14.862 1.616 1.735 1.00 97.19 164 LEU A N 1
ATOM 1316 C CA . LEU A 1 164 ? -14.097 1.226 2.913 1.00 97.19 164 LEU A CA 1
ATOM 1317 C C . LEU A 1 164 ? -14.511 -0.180 3.348 1.00 97.19 164 LEU A C 1
ATOM 1319 O O . LEU A 1 164 ? -15.591 -0.373 3.909 1.00 97.19 164 LEU A O 1
ATOM 1323 N N . GLU A 1 165 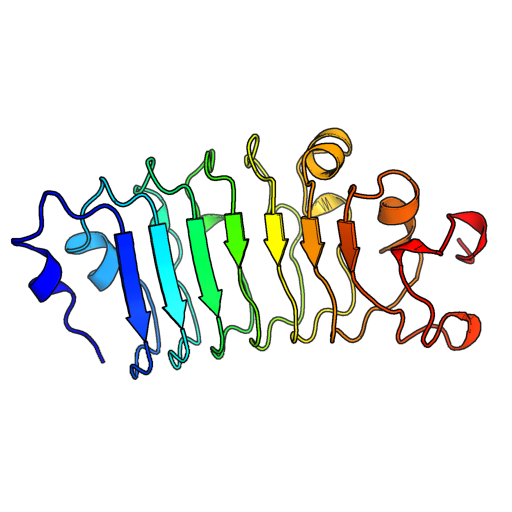? -13.647 -1.161 3.110 1.00 98.12 165 GLU A N 1
ATOM 1324 C CA . GLU A 1 165 ? -13.880 -2.541 3.535 1.00 98.12 165 GLU A CA 1
ATOM 1325 C C . GLU A 1 165 ? -12.998 -2.899 4.727 1.00 98.12 165 GLU A C 1
ATOM 1327 O O . GLU A 1 165 ? -11.810 -2.586 4.761 1.00 98.12 165 GLU A O 1
ATOM 1332 N N . GLY A 1 166 ? -13.576 -3.585 5.706 1.00 98.19 166 GLY A N 1
ATOM 1333 C CA . GLY A 1 166 ? -12.887 -4.012 6.917 1.00 98.19 166 GLY A CA 1
ATOM 1334 C C . GLY A 1 166 ? -13.867 -4.181 8.068 1.00 98.19 166 GLY A C 1
ATOM 1335 O O . GLY A 1 166 ? -14.931 -3.556 8.091 1.00 98.19 166 GLY A O 1
ATOM 1336 N N . LYS A 1 167 ? -13.509 -5.036 9.024 1.00 98.38 167 LYS A N 1
ATOM 1337 C CA . LYS A 1 167 ? -14.282 -5.275 10.246 1.00 98.38 167 LYS A CA 1
ATOM 1338 C C . LYS A 1 167 ? -13.372 -5.154 11.454 1.00 98.38 167 LYS A C 1
ATOM 1340 O O . LYS A 1 167 ? -12.230 -5.598 11.406 1.00 98.38 167 LYS A O 1
ATOM 1345 N N . CYS A 1 168 ? -13.882 -4.577 12.530 1.00 98.50 168 CYS A N 1
ATOM 1346 C CA . CYS A 1 168 ? -13.159 -4.550 13.792 1.00 98.50 168 CYS A CA 1
ATOM 1347 C C . CYS A 1 168 ? -13.102 -5.957 14.390 1.00 98.50 168 CYS A C 1
ATOM 1349 O O . CYS A 1 168 ? -14.110 -6.659 14.435 1.00 98.50 168 CYS A O 1
ATOM 1351 N N . VAL A 1 169 ? -11.941 -6.343 14.900 1.00 98.50 169 VAL A N 1
ATOM 1352 C CA . VAL A 1 169 ? -11.761 -7.539 15.739 1.00 98.50 169 VAL A CA 1
ATOM 1353 C C . VAL A 1 169 ? -11.668 -7.148 17.211 1.00 98.50 169 VAL A C 1
ATOM 1355 O O . VAL A 1 169 ? -12.045 -7.905 18.096 1.00 98.50 169 VAL A O 1
ATOM 1358 N N . SER A 1 170 ? -11.212 -5.931 17.498 1.00 97.69 170 SER A N 1
ATOM 1359 C CA . SER A 1 170 ? -11.194 -5.379 18.850 1.00 97.69 170 SER A CA 1
ATOM 1360 C C . SER A 1 170 ? -11.473 -3.870 18.820 1.00 97.69 170 SER A C 1
ATOM 1362 O O . SER A 1 170 ? -11.322 -3.259 17.762 1.00 97.69 170 SER A O 1
ATOM 1364 N N . PRO A 1 171 ? -11.889 -3.245 19.937 1.00 97.69 171 PRO A N 1
ATOM 1365 C CA . PRO A 1 171 ? -12.278 -3.865 21.208 1.00 97.69 171 PRO A CA 1
ATOM 1366 C C . PRO A 1 171 ? -13.586 -4.669 21.091 1.00 97.69 171 PRO A C 1
ATOM 1368 O O . PRO A 1 171 ? -14.337 -4.493 20.137 1.00 97.69 171 PRO A O 1
ATOM 1371 N N . LYS A 1 172 ? -13.900 -5.499 22.098 1.00 97.25 172 LYS A N 1
ATOM 1372 C CA . LYS A 1 172 ? -15.084 -6.390 22.128 1.00 97.25 172 LYS A CA 1
ATOM 1373 C C . LYS A 1 172 ? -16.412 -5.696 21.774 1.00 97.25 172 LYS A C 1
ATOM 1375 O O . LYS A 1 172 ? -17.270 -6.287 21.138 1.00 97.25 172 LYS A O 1
ATOM 1380 N N . LYS A 1 173 ? -16.586 -4.421 22.149 1.00 97.25 173 LYS A N 1
ATOM 1381 C CA . LYS A 1 173 ? -17.790 -3.621 21.827 1.00 97.25 173 LYS A CA 1
ATOM 1382 C C . LYS A 1 173 ? -17.977 -3.385 20.317 1.00 97.25 173 LYS A C 1
ATOM 1384 O O . LYS A 1 173 ? -19.101 -3.16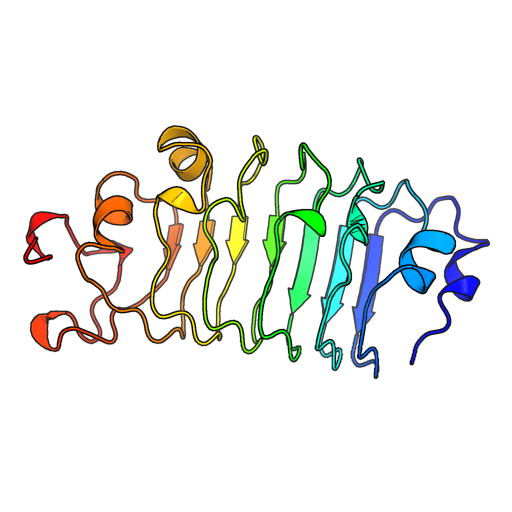9 19.864 1.00 97.25 173 LYS A O 1
ATOM 1389 N N . LEU A 1 174 ? -16.882 -3.362 19.559 1.00 98.06 174 LEU A N 1
ATOM 1390 C CA . LEU A 1 174 ? -16.877 -3.112 18.119 1.00 98.06 174 LEU A CA 1
ATOM 1391 C C . LEU A 1 174 ? -16.624 -4.379 17.299 1.00 98.06 174 LEU A C 1
ATOM 1393 O O . LEU A 1 174 ? -16.739 -4.323 16.083 1.00 98.06 174 LEU A O 1
ATOM 1397 N N . GLU A 1 175 ? -16.320 -5.508 17.936 1.00 98.25 175 GLU A N 1
ATOM 1398 C CA . GLU A 1 175 ? -16.033 -6.777 17.268 1.00 98.25 175 GLU A CA 1
ATOM 1399 C C . GLU A 1 175 ? -17.124 -7.157 16.248 1.00 98.25 175 GLU A C 1
ATOM 1401 O O . GLU A 1 175 ? -18.323 -7.085 16.520 1.00 98.25 175 GLU A O 1
ATOM 1406 N N . GLY A 1 176 ? -16.697 -7.499 15.031 1.00 98.31 176 GLY A N 1
ATOM 1407 C CA . GLY A 1 176 ? -17.557 -7.843 13.899 1.00 98.31 176 GLY A CA 1
ATOM 1408 C C . GLY A 1 176 ? -18.190 -6.654 13.166 1.00 98.31 176 GLY A C 1
ATOM 1409 O O . GLY A 1 176 ? -18.691 -6.843 12.053 1.00 98.31 176 GLY A O 1
ATOM 1410 N N . LYS A 1 177 ? -18.154 -5.433 13.719 1.00 98.38 177 LYS A N 1
ATOM 1411 C CA . LYS A 1 177 ? -18.732 -4.251 13.063 1.00 98.38 177 LYS A CA 1
ATOM 1412 C C . LYS A 1 177 ? -17.906 -3.829 11.850 1.00 98.38 177 LYS A C 1
ATOM 1414 O O . LYS A 1 177 ? -16.680 -3.763 11.904 1.00 98.38 177 LYS A O 1
ATOM 1419 N N . GLU A 1 178 ? -18.598 -3.510 10.759 1.00 98.31 178 GLU A N 1
ATOM 1420 C CA . GLU A 1 178 ? -17.984 -3.043 9.513 1.00 98.31 178 GLU A CA 1
ATOM 1421 C C . GLU A 1 178 ? -17.562 -1.576 9.609 1.00 98.31 178 GLU A C 1
ATOM 1423 O O . GLU A 1 178 ? -18.372 -0.724 9.976 1.00 98.31 178 GLU A O 1
ATOM 1428 N N . LEU A 1 179 ? -16.329 -1.267 9.195 1.00 97.50 179 LEU A N 1
ATOM 1429 C CA . LEU A 1 179 ? -15.765 0.087 9.245 1.00 97.50 179 LEU A CA 1
ATOM 1430 C C . LEU A 1 179 ? -16.635 1.125 8.525 1.00 97.50 179 LEU A C 1
ATOM 1432 O O . LEU A 1 179 ? -16.799 2.241 9.014 1.00 97.50 179 LEU A O 1
ATOM 1436 N N . LYS A 1 180 ? -17.239 0.758 7.387 1.00 96.38 180 LYS A N 1
ATOM 1437 C CA . LYS A 1 180 ? -18.117 1.659 6.624 1.00 96.38 180 LYS A CA 1
ATOM 1438 C C . LYS A 1 180 ? -19.309 2.173 7.445 1.00 96.38 180 LYS A C 1
ATOM 1440 O O . LYS A 1 180 ? -19.737 3.309 7.245 1.00 96.38 180 LYS A O 1
ATOM 1445 N N . ASN A 1 181 ? -19.788 1.379 8.406 1.00 97.12 181 ASN A N 1
ATOM 1446 C CA . ASN A 1 181 ? -20.966 1.681 9.222 1.00 97.12 181 ASN A CA 1
ATOM 1447 C C . ASN A 1 181 ? -20.632 2.405 10.537 1.00 97.12 181 ASN A C 1
ATOM 1449 O O . ASN A 1 181 ? -21.545 2.900 11.190 1.00 97.12 181 ASN A O 1
ATOM 1453 N N . LEU A 1 182 ? -19.358 2.470 10.934 1.00 97.12 182 LEU A N 1
ATOM 1454 C CA . LEU A 1 182 ? -18.939 3.088 12.195 1.00 97.12 182 LEU A CA 1
ATOM 1455 C C . LEU A 1 182 ? -18.830 4.606 12.086 1.00 97.12 182 LEU A C 1
ATOM 1457 O O . LEU A 1 182 ? -18.558 5.143 11.021 1.00 97.12 182 LEU A O 1
ATOM 1461 N N . GLN A 1 183 ? -19.012 5.311 13.187 1.00 96.69 183 GLN A N 1
ATOM 1462 C CA . GLN A 1 183 ? -18.829 6.753 13.303 1.00 96.69 183 GLN A CA 1
ATOM 1463 C C . GLN A 1 183 ? -17.740 7.048 14.327 1.00 96.69 183 GLN A C 1
ATOM 1465 O O . GLN A 1 183 ? -17.410 6.201 15.153 1.00 96.69 183 GLN A O 1
ATOM 1470 N N . ARG A 1 184 ? -17.203 8.272 14.324 1.00 95.56 184 ARG A N 1
ATOM 1471 C CA . ARG A 1 184 ? -16.206 8.694 15.321 1.00 95.56 184 ARG A CA 1
ATOM 1472 C C . ARG A 1 184 ? -16.673 8.423 16.759 1.00 95.56 184 ARG A C 1
ATOM 1474 O O . ARG A 1 184 ? -15.889 7.946 17.567 1.00 95.56 184 ARG A O 1
ATOM 1481 N N . SER A 1 185 ? -17.952 8.668 17.052 1.00 95.62 185 SER A N 1
ATOM 1482 C CA . SER A 1 185 ? -18.569 8.468 18.372 1.00 95.62 185 SER A CA 1
ATOM 1483 C C . SER A 1 185 ? -18.683 7.005 18.818 1.00 95.62 185 SER A C 1
ATOM 1485 O O . SER A 1 185 ? -18.941 6.751 19.993 1.00 95.62 185 SER A O 1
ATOM 1487 N N . ASP A 1 186 ? -18.501 6.034 17.916 1.00 96.44 186 ASP A N 1
ATOM 1488 C CA . ASP A 1 186 ? -18.449 4.615 18.289 1.00 96.44 186 ASP A CA 1
ATOM 1489 C C . ASP A 1 186 ? -17.142 4.252 19.010 1.00 96.44 186 ASP A C 1
ATOM 1491 O O . ASP A 1 186 ? -17.097 3.266 19.757 1.00 96.44 186 ASP A O 1
ATOM 1495 N N . PHE A 1 187 ? -16.085 5.035 18.779 1.00 95.69 187 PHE A N 1
ATOM 1496 C CA . PHE A 1 187 ? -14.765 4.858 19.366 1.00 95.69 187 PHE A CA 1
ATOM 1497 C C . PHE A 1 187 ? -14.711 5.580 20.715 1.00 95.69 187 PHE A C 1
ATOM 1499 O O . PHE A 1 187 ? -15.150 6.719 20.840 1.00 95.69 187 PHE A O 1
ATOM 1506 N N . ASN A 1 188 ? -14.141 4.927 21.727 1.00 89.00 188 ASN A N 1
ATOM 1507 C CA . ASN A 1 188 ? -13.896 5.553 23.026 1.00 89.00 188 ASN A CA 1
ATOM 1508 C C . ASN A 1 188 ? -12.509 6.210 23.011 1.00 89.00 188 ASN A C 1
ATOM 1510 O O . ASN A 1 188 ? -11.529 5.608 23.460 1.00 89.00 188 ASN A O 1
ATOM 1514 N N . CYS A 1 189 ? -12.470 7.412 22.445 1.00 87.19 189 CYS A N 1
ATOM 1515 C CA . CYS A 1 189 ? -11.347 8.334 22.335 1.00 87.19 189 CYS A CA 1
ATOM 1516 C C . CYS A 1 189 ? -11.846 9.725 22.754 1.00 87.19 189 CYS A C 1
ATOM 1518 O O . CYS A 1 189 ? -11.003 10.516 23.205 1.00 87.19 189 CYS A O 1
#

Organism: Araneus ventricosus (NCBI:txid182803)

Nearest PDB structures (foldseek):
  6v9u-assembly1_B  TM=7.690E-01  e=8.776E-06  Homo sapiens
  4psj-assembly1_A  TM=8.331E-01  e=2.021E-05  synthetic construct
  3wpe-assembly1_A-2  TM=8.614E-01  e=5.442E-05  Bos taurus
  5zln-assembly1_A  TM=8.135E-01  e=2.111E-04  Mus musculus
  8h24-assembly1_A  TM=6.171E-01  e=1.072E-04  Homo sapiens

Secondary structure (DSSP, 8-state):
---GGGGTT-TT--EEEEES----EESHHHHHHS-TT--EEEEES----EE-TTTTTT-TT--EEEEESS------GGGS-SS---SEEE--SS------TTTTTT-TT--EEE--SS------GGGSSSHHHHHT-SEEE--SS-EE-STTTTHHHHS--SEEE-BEEESTTTTT-BGGG--GGGS--

pLDDT: mean 95.29, std 4.74, range [67.88, 98.88]

Mean predicted aligned error: 3.21 Å

Radius of gyration: 17.16 Å; Cα contacts (8 Å, |Δi|>4): 475; chains: 1; bounding box: 40×35×48 Å

Sequence (189 aa):
GIFWQILEPLKSLRILNVYFNSIKTLGKDFTDYAPKELEQLALYGTETKSIKPGTFANFTKLDKIAVDAGKLTSLTRDIFPTPFKGRFLYFNDNKITAIPEGLFTQMPNLQTLSLRQNQIASLPEKAFDNKESVSRITYLMLTDNPLKCDCLLVWLMDHKPQVLEGKCVSPKKLEGKELKNLQRSDFNC

Foldseek 3Di:
DDQLQVQQVVQVEAEDAAEQEQAQEQEPRNVVRHHLNHQEYAYYNYQHAYYDFQSAQSNQNHQEDAHELYAHQAAALRSHHQQNAHAYYHYYNYAHAEQDFCNAENHQRHAEDAHYQYAYQADAQRVYPHLVSLLNHQYDAHHNYQYAPEPRHLSCQVRPHVHAFYAHCDDPQRRRPTPVPDHSVSYPD

InterPro domains:
  IPR001611 Leucine-rich repeat [PF13855] (89-147)
  IPR001611 Leucine-rich repeat [PS51450] (109-130)
  IPR003591 Leucine-rich repeat, typical subtype [SM00369] (10-32)
  IPR003591 Leucine-rich repeat, typical subtype [SM00369] (87-106)
  IPR003591 Leucine-rich repeat, typical subtype [SM00369] (107-130)
  IPR032675 Leucine-rich repeat domain superfamily [G3DSA:3.80.10.10] (1-189)
  IPR050541 Leucine-rich repeat and transmembrane domain-containing protein [PTHR24369] (8-189)